Protein AF-A0A7J4JLF6-F1 (afdb_monomer)

Radius of gyration: 31.16 Å; Cα contacts (8 Å, |Δi|>4): 205; chains: 1; bounding box: 66×32×92 Å

Nearest PDB structures (foldseek):
  7sqc-assembly1_1J  TM=1.805E-01  e=2.691E+00  Chlamydomonas reinhardtii
  7sqc-assembly1_1K  TM=1.928E-01  e=7.037E+00  Chlamydomonas reinhardtii
  7sqc-assembly1_1Y  TM=1.942E-01  e=9.696E+00  Chlamydomonas reinhardtii

Foldseek 3Di:
DVVCVVVVVVVVVLVVVQVLVLVLLLVLLLQLLVCVVVVDDSLVSLVVSLVVCSDPCNVLSVQLNVCVVVVHDNLVSLCVSLVVDPDPLSNVLSVQLSVCVVVVPSSSVSSNVSSVVSVVVVVVVVVLLVVLVVVLVVLLCCLLAVLLLVVLLVLLVLVVVLVVCPPVDDPVVSVVSVVVSVVSNVVSLVVSLVSLLVSLQVSCCSNPVDSVCSVVRSVVSNVRNVVNNVVSNVVSCVVVVVVD

Structure (mmCIF, N/CA/C/O backbone):
data_AF-A0A7J4JLF6-F1
#
_entry.id   AF-A0A7J4JLF6-F1
#
loop_
_atom_site.group_PDB
_atom_site.id
_atom_site.type_symbol
_atom_site.label_atom_id
_atom_site.label_alt_id
_atom_site.label_comp_id
_atom_site.label_asym_id
_atom_site.label_entity_id
_atom_site.label_seq_id
_atom_site.pdbx_PDB_ins_code
_atom_site.Cartn_x
_atom_site.Cartn_y
_atom_site.Cartn_z
_atom_site.occupancy
_atom_site.B_iso_or_equiv
_atom_site.auth_seq_id
_atom_site.auth_comp_id
_atom_site.auth_asym_id
_atom_site.auth_atom_id
_atom_site.pdbx_PDB_model_num
ATOM 1 N N . MET A 1 1 ? 17.937 -16.533 2.952 1.00 47.00 1 MET A N 1
ATOM 2 C CA . MET A 1 1 ? 16.866 -16.835 1.973 1.00 47.00 1 MET A CA 1
ATOM 3 C C . MET A 1 1 ? 15.701 -17.612 2.592 1.00 47.00 1 MET A C 1
ATOM 5 O O . MET A 1 1 ? 14.603 -17.082 2.579 1.00 47.00 1 MET A O 1
ATOM 9 N N . LEU A 1 2 ? 15.906 -18.792 3.201 1.00 36.53 2 LEU A N 1
ATOM 10 C CA . LEU A 1 2 ? 14.825 -19.524 3.900 1.00 36.53 2 LEU A CA 1
ATOM 11 C C . LEU A 1 2 ? 14.439 -18.914 5.264 1.00 36.53 2 LEU A C 1
ATOM 13 O O . LEU A 1 2 ? 13.263 -18.878 5.605 1.00 36.53 2 LEU A O 1
ATOM 17 N N . ALA A 1 3 ? 15.401 -18.362 6.012 1.00 43.97 3 ALA A N 1
ATOM 18 C CA . ALA A 1 3 ? 15.143 -17.766 7.328 1.00 43.97 3 ALA A CA 1
ATOM 19 C C . ALA A 1 3 ? 14.256 -16.500 7.271 1.00 43.97 3 ALA A C 1
ATOM 21 O O . ALA A 1 3 ? 13.349 -16.357 8.085 1.00 43.97 3 ALA A O 1
ATOM 22 N N . ASP A 1 4 ? 14.440 -15.630 6.270 1.00 49.06 4 ASP A N 1
ATOM 23 C CA . ASP A 1 4 ? 13.598 -14.433 6.087 1.00 49.06 4 ASP A CA 1
ATOM 24 C C . ASP A 1 4 ? 12.166 -14.771 5.648 1.00 49.06 4 ASP A C 1
ATOM 26 O O . ASP A 1 4 ? 11.221 -14.074 6.020 1.00 49.06 4 ASP A O 1
ATOM 30 N N . LEU A 1 5 ? 11.983 -15.862 4.896 1.00 50.34 5 LEU A N 1
ATOM 31 C CA . LEU A 1 5 ? 10.661 -16.341 4.488 1.00 50.34 5 LEU A CA 1
ATOM 32 C C . LEU A 1 5 ? 9.905 -16.962 5.679 1.00 50.34 5 LEU A C 1
ATOM 34 O O . LEU A 1 5 ? 8.713 -16.705 5.854 1.00 50.34 5 LEU A O 1
ATOM 38 N N . CYS A 1 6 ? 10.615 -17.706 6.538 1.00 52.97 6 CYS A N 1
ATOM 39 C CA . CYS A 1 6 ? 10.052 -18.321 7.743 1.00 52.97 6 CYS A CA 1
ATOM 40 C C . CYS A 1 6 ? 9.674 -17.306 8.832 1.00 52.97 6 CYS A C 1
ATOM 42 O O . CYS A 1 6 ? 8.732 -17.563 9.575 1.00 52.97 6 CYS A O 1
ATOM 44 N N . ILE A 1 7 ? 10.354 -16.157 8.924 1.00 55.91 7 ILE A N 1
ATOM 45 C CA . ILE A 1 7 ? 10.012 -15.091 9.887 1.00 55.91 7 ILE A CA 1
ATOM 46 C C . ILE A 1 7 ? 8.978 -14.115 9.292 1.00 55.91 7 ILE A C 1
ATOM 48 O O . ILE A 1 7 ? 8.121 -13.592 10.006 1.00 55.91 7 ILE A O 1
ATOM 52 N N . GLY A 1 8 ? 8.992 -13.904 7.972 1.00 54.94 8 GLY A N 1
ATOM 53 C CA . GLY A 1 8 ? 8.065 -12.995 7.290 1.00 54.94 8 GLY A CA 1
ATOM 54 C C . GLY A 1 8 ? 6.611 -13.481 7.249 1.00 54.94 8 GLY A C 1
ATOM 55 O O . GLY A 1 8 ? 5.693 -12.675 7.409 1.00 54.94 8 GLY A O 1
ATOM 56 N N . PHE A 1 9 ? 6.383 -14.786 7.070 1.00 61.47 9 PHE A N 1
ATOM 57 C CA . PHE A 1 9 ? 5.036 -15.367 7.018 1.00 61.47 9 PHE A CA 1
ATOM 58 C C . PHE A 1 9 ? 4.239 -15.250 8.337 1.00 61.47 9 PHE A C 1
ATOM 60 O O . PHE A 1 9 ? 3.099 -14.774 8.285 1.00 61.47 9 PHE A O 1
ATOM 67 N N . PRO A 1 10 ? 4.788 -15.599 9.522 1.00 68.75 10 PRO A N 1
ATOM 68 C CA . PRO A 1 10 ? 4.072 -15.417 10.785 1.00 68.75 10 PRO A CA 1
ATOM 69 C C . PRO A 1 10 ? 3.864 -13.935 11.119 1.00 68.75 10 PRO A C 1
ATOM 71 O O . PRO A 1 10 ? 2.797 -13.573 11.609 1.00 68.75 10 PRO A O 1
ATOM 74 N N . TYR A 1 11 ? 4.819 -13.060 10.777 1.00 70.94 11 TYR A N 1
ATOM 75 C CA . TYR A 1 11 ? 4.667 -11.615 10.966 1.00 70.94 11 TYR A CA 1
ATOM 76 C C . TYR A 1 11 ? 3.500 -11.048 10.145 1.00 70.94 11 TYR A C 1
ATOM 78 O O . TYR A 1 11 ? 2.678 -10.297 10.664 1.00 70.94 11 TYR A O 1
ATOM 86 N N . PHE A 1 12 ? 3.369 -11.450 8.878 1.00 68.19 12 PHE A N 1
ATOM 87 C CA . PHE A 1 12 ? 2.278 -10.985 8.020 1.00 68.19 12 PHE A CA 1
ATOM 88 C C . PHE A 1 12 ? 0.901 -11.470 8.494 1.00 68.19 12 PHE A C 1
ATOM 90 O O . PHE A 1 12 ? -0.073 -10.718 8.430 1.00 68.19 12 PHE A O 1
ATOM 97 N N . GLN A 1 13 ? 0.812 -12.702 9.007 1.00 71.56 13 GLN A N 1
ATOM 98 C CA . GLN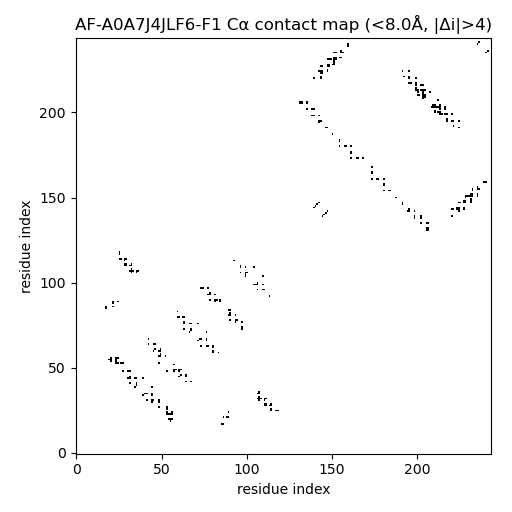 A 1 13 ? -0.425 -13.204 9.611 1.00 71.56 13 GLN A CA 1
ATOM 99 C C . GLN A 1 13 ? -0.775 -12.475 10.913 1.00 71.56 13 GLN A C 1
ATOM 101 O O . GLN A 1 13 ? -1.938 -12.130 11.114 1.00 71.56 13 GLN A O 1
ATOM 106 N N . ALA A 1 14 ? 0.215 -12.184 11.762 1.00 73.75 14 ALA A N 1
ATOM 107 C CA . ALA A 1 14 ? 0.008 -11.410 12.984 1.00 73.75 14 ALA A CA 1
ATOM 108 C C . ALA A 1 14 ? -0.502 -9.992 12.678 1.00 73.75 14 ALA A C 1
ATOM 110 O O . ALA A 1 14 ? -1.500 -9.566 13.252 1.00 73.75 14 ALA A O 1
ATOM 111 N N . VAL A 1 15 ? 0.105 -9.301 11.707 1.00 75.94 15 VAL A N 1
ATOM 112 C CA . VAL A 1 15 ? -0.331 -7.960 11.276 1.00 75.94 15 VAL A CA 1
ATOM 113 C C . VAL A 1 15 ? -1.758 -7.983 10.730 1.00 75.94 15 VAL A C 1
ATOM 115 O O . VAL A 1 15 ? -2.572 -7.158 11.130 1.00 75.94 15 VAL A O 1
ATOM 118 N N . LYS A 1 16 ? -2.103 -8.955 9.875 1.00 79.12 16 LYS A N 1
ATOM 119 C CA . LYS A 1 16 ? -3.479 -9.104 9.368 1.00 79.12 16 LYS A CA 1
ATOM 120 C C . LYS A 1 16 ? -4.490 -9.370 10.478 1.00 79.12 16 LYS A C 1
ATOM 122 O O . LYS A 1 16 ? -5.600 -8.842 10.438 1.00 79.12 16 LYS A O 1
ATOM 127 N N . ARG A 1 17 ? -4.117 -10.189 11.465 1.00 81.88 17 ARG A N 1
ATOM 128 C CA . ARG A 1 17 ? -4.965 -10.461 12.626 1.00 81.88 17 ARG A CA 1
ATOM 129 C C . ARG A 1 17 ? -5.203 -9.182 13.428 1.00 81.88 17 ARG A C 1
ATOM 131 O O . ARG A 1 17 ? -6.351 -8.902 13.755 1.00 81.88 17 ARG A O 1
ATOM 138 N N . ILE A 1 18 ? -4.162 -8.390 13.675 1.00 84.31 18 ILE A N 1
ATOM 139 C CA . ILE A 1 18 ? -4.276 -7.096 14.362 1.00 84.31 18 ILE A CA 1
ATOM 140 C C . ILE A 1 18 ? -5.171 -6.136 13.567 1.00 84.31 18 ILE A C 1
ATOM 142 O O . ILE A 1 18 ? -6.118 -5.605 14.135 1.00 84.31 18 ILE A O 1
ATOM 146 N N . GLU A 1 19 ? -4.966 -5.996 12.251 1.00 83.81 19 GLU A N 1
ATOM 147 C CA . GLU A 1 19 ? -5.826 -5.158 11.395 1.00 83.81 19 GLU A CA 1
ATOM 148 C C . GLU A 1 19 ? -7.305 -5.596 11.470 1.00 83.81 19 GLU A C 1
ATOM 150 O O . GLU A 1 19 ? -8.197 -4.754 11.539 1.00 83.81 19 GLU A O 1
ATOM 155 N N . SER A 1 20 ? -7.586 -6.907 11.509 1.00 84.75 20 SER A N 1
ATOM 156 C CA . SER A 1 20 ? -8.963 -7.420 11.628 1.00 84.75 20 SER A CA 1
ATOM 157 C C . SER A 1 20 ? -9.600 -7.153 12.996 1.00 84.75 20 SER A C 1
ATOM 159 O O . SER A 1 20 ? -10.800 -6.883 13.089 1.00 84.75 20 SER A O 1
ATOM 161 N N . VAL A 1 21 ? -8.791 -7.202 14.057 1.00 87.50 21 VAL A N 1
ATOM 162 C CA . VAL A 1 21 ? -9.203 -6.873 15.423 1.00 87.50 21 VAL A CA 1
ATOM 163 C C . VAL A 1 21 ? -9.528 -5.385 15.526 1.00 87.50 21 VAL A C 1
ATOM 165 O O . VAL A 1 21 ? -10.592 -5.027 16.019 1.00 87.50 21 VAL A O 1
ATOM 168 N N . GLU A 1 22 ? -8.654 -4.521 15.011 1.00 87.94 22 GLU A N 1
ATOM 169 C CA . GLU A 1 22 ? -8.857 -3.070 15.009 1.00 87.94 22 GLU A CA 1
ATOM 170 C C . GLU A 1 22 ? -10.064 -2.662 14.161 1.00 87.94 22 GLU A C 1
ATOM 172 O O . GLU A 1 22 ? -10.812 -1.776 14.560 1.00 87.94 22 GLU A O 1
ATOM 177 N N . ALA A 1 23 ? -10.308 -3.333 13.030 1.00 86.50 23 ALA A N 1
ATOM 178 C CA . ALA A 1 23 ? -11.515 -3.120 12.234 1.00 86.50 23 ALA A CA 1
ATOM 179 C C . ALA A 1 23 ? -12.788 -3.442 13.023 1.00 86.50 23 ALA A C 1
ATOM 181 O O . ALA A 1 23 ? -13.699 -2.623 13.090 1.00 86.50 23 ALA A O 1
ATOM 182 N N . SER A 1 24 ? -12.804 -4.595 13.689 1.00 88.12 24 SER A N 1
ATOM 183 C CA . SER A 1 24 ? -13.952 -5.033 14.487 1.00 88.12 24 SER A CA 1
ATOM 184 C C . SER A 1 24 ? -14.184 -4.158 15.722 1.00 88.12 24 SER A C 1
ATOM 186 O O . SER A 1 24 ? -15.313 -4.045 16.194 1.00 88.12 24 SER A O 1
ATOM 188 N N . LEU A 1 25 ? -13.125 -3.526 16.247 1.00 90.12 25 LEU A N 1
ATOM 189 C CA . LEU A 1 25 ? -13.219 -2.595 17.370 1.00 90.12 25 LEU A CA 1
ATOM 190 C C . LEU A 1 25 ? -14.061 -1.374 16.998 1.00 90.12 25 LEU A C 1
ATOM 192 O O . LEU A 1 25 ? -14.917 -0.974 17.774 1.00 90.12 25 LEU A O 1
ATOM 196 N N . VAL A 1 26 ? -13.833 -0.797 15.817 1.00 89.69 26 VAL A N 1
ATOM 197 C CA . VAL A 1 26 ? -14.555 0.396 15.349 1.00 89.69 26 VAL A CA 1
ATOM 198 C C . VAL A 1 26 ? -16.061 0.163 15.321 1.00 89.69 26 VAL A C 1
ATOM 200 O O . VAL A 1 26 ? -16.825 0.990 15.817 1.00 89.69 26 VAL A O 1
ATOM 203 N N . ASP A 1 27 ? -16.479 -0.970 14.763 1.00 89.38 27 ASP A N 1
ATOM 204 C CA . ASP A 1 27 ? -17.893 -1.322 14.660 1.00 89.38 27 ASP A CA 1
ATOM 205 C C . ASP A 1 27 ? -18.500 -1.596 16.042 1.00 89.38 27 ASP A C 1
ATOM 207 O O . ASP A 1 27 ? -19.576 -1.080 16.348 1.00 89.38 27 ASP A O 1
ATOM 211 N N . ALA A 1 28 ? -17.762 -2.286 16.919 1.00 90.69 28 ALA A N 1
ATOM 212 C CA . ALA A 1 28 ? -18.190 -2.534 18.292 1.00 90.69 28 ALA A CA 1
ATOM 213 C C . ALA A 1 28 ? -18.380 -1.233 19.092 1.00 90.69 28 ALA A C 1
ATOM 215 O O . ALA A 1 28 ? -19.395 -1.077 19.766 1.00 90.69 28 ALA A O 1
ATOM 216 N N . LEU A 1 29 ? -17.446 -0.277 19.000 1.00 90.00 29 LEU A N 1
ATOM 217 C CA . LEU A 1 29 ? -17.559 1.022 19.680 1.00 90.00 29 LEU A CA 1
ATOM 218 C C . LEU A 1 29 ? -18.740 1.833 19.150 1.00 90.00 29 LEU A C 1
ATOM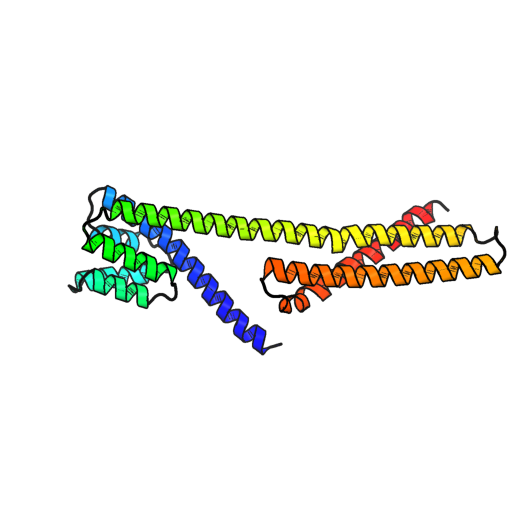 220 O O . LEU A 1 29 ? -19.456 2.451 19.939 1.00 90.00 29 LEU A O 1
ATOM 224 N N . LYS A 1 30 ? -18.974 1.798 17.832 1.00 91.25 30 LYS A N 1
ATOM 225 C CA . LYS A 1 30 ? -20.109 2.491 17.223 1.00 91.25 30 LYS A CA 1
ATOM 226 C C . LYS A 1 30 ? -21.439 1.899 17.690 1.00 91.25 30 LYS A C 1
ATOM 228 O O . LYS A 1 30 ? -22.302 2.649 18.139 1.00 91.25 30 LYS A O 1
ATOM 233 N N . GLN A 1 31 ? -21.577 0.570 17.680 1.00 90.56 31 GLN A N 1
ATOM 234 C CA . GLN A 1 31 ? -22.774 -0.085 18.214 1.00 90.56 31 GLN A CA 1
ATOM 235 C C . GLN A 1 31 ? -22.953 0.220 19.707 1.00 90.56 31 GLN A C 1
ATOM 237 O O . GLN A 1 31 ? -24.065 0.512 20.148 1.00 90.56 31 GLN A O 1
ATOM 242 N N . MET A 1 32 ? -21.866 0.219 20.485 1.00 90.62 32 MET A N 1
ATOM 243 C CA . MET A 1 32 ? -21.906 0.574 21.903 1.00 90.62 32 MET A CA 1
ATOM 244 C C . MET A 1 32 ? -22.419 2.004 22.113 1.00 90.62 32 MET A C 1
ATOM 246 O O . MET A 1 32 ? -23.299 2.213 22.946 1.00 90.62 32 MET A O 1
ATOM 250 N N . SER A 1 33 ? -21.908 2.967 21.338 1.00 91.25 33 SER A N 1
ATOM 251 C CA . SER A 1 33 ? -22.352 4.365 21.360 1.00 91.25 33 SER A CA 1
ATOM 252 C C . SER A 1 33 ? -23.843 4.481 21.044 1.00 91.25 33 SER A C 1
ATOM 254 O O . SER A 1 33 ? -24.587 5.064 21.831 1.00 91.25 33 SER A O 1
ATOM 256 N N . ASP A 1 34 ? -24.304 3.869 19.952 1.00 91.00 34 ASP A N 1
ATOM 257 C CA . ASP A 1 34 ? -25.700 3.959 19.512 1.00 91.00 34 ASP A CA 1
ATOM 258 C C . ASP A 1 34 ? -26.662 3.342 20.549 1.00 91.00 34 ASP A C 1
ATOM 260 O O . ASP A 1 34 ? -27.708 3.915 20.865 1.00 91.00 34 ASP A O 1
ATOM 264 N N . THR A 1 35 ? -26.259 2.229 21.167 1.00 90.81 35 THR A N 1
ATOM 265 C CA . THR A 1 35 ? -27.024 1.551 22.228 1.00 90.81 35 THR A CA 1
ATOM 266 C C . THR A 1 35 ? -27.108 2.395 23.505 1.00 90.81 35 THR A C 1
ATOM 268 O O . THR A 1 35 ? -28.157 2.467 24.150 1.00 90.81 35 THR A O 1
ATOM 271 N N . LEU A 1 36 ? -26.016 3.076 23.868 1.00 90.12 36 LEU A N 1
ATOM 272 C CA . LEU A 1 36 ? -25.977 3.990 25.012 1.00 90.12 36 LEU A CA 1
ATOM 273 C C . LEU A 1 36 ? -26.781 5.273 24.751 1.00 90.12 36 LEU A C 1
ATOM 275 O O . LEU A 1 36 ? -27.486 5.732 25.648 1.00 90.12 36 LEU A O 1
ATOM 279 N N . LYS A 1 37 ? -26.749 5.824 23.527 1.00 88.38 37 LYS A N 1
ATOM 280 C CA . LYS A 1 37 ? -27.596 6.967 23.120 1.00 88.38 37 LYS A CA 1
ATOM 281 C C . LYS A 1 37 ? -29.087 6.632 23.203 1.00 88.38 37 LYS A C 1
ATOM 283 O O . LYS A 1 37 ? -29.889 7.514 23.494 1.00 88.38 37 LYS A O 1
ATOM 288 N N . ALA A 1 38 ? -29.453 5.364 23.004 1.00 89.62 38 ALA A N 1
ATOM 289 C CA . ALA A 1 38 ? -30.816 4.868 23.192 1.00 89.62 38 ALA A CA 1
ATOM 290 C C . ALA A 1 38 ? -31.237 4.728 24.674 1.00 89.62 38 ALA A C 1
ATOM 292 O O . ALA A 1 38 ? -32.375 4.353 24.950 1.00 89.62 38 ALA A O 1
ATOM 293 N N . GLY A 1 39 ? -30.349 5.038 25.627 1.00 85.81 39 GLY A N 1
ATOM 294 C CA . GLY A 1 39 ? -30.631 5.004 27.065 1.00 85.81 39 GLY A CA 1
ATOM 295 C C . GLY A 1 39 ? -30.322 3.668 27.745 1.00 85.81 39 GLY A C 1
ATOM 296 O O . GLY A 1 39 ? -30.721 3.464 28.890 1.00 85.81 39 GLY A O 1
ATOM 297 N N . SER A 1 40 ? -29.624 2.756 27.065 1.00 88.44 40 SER A N 1
ATOM 298 C CA . SER A 1 40 ? -29.206 1.477 27.652 1.00 88.44 40 SER A CA 1
ATOM 299 C C . SER A 1 40 ? -27.991 1.634 28.570 1.00 88.44 40 SER A C 1
ATOM 301 O O . SER A 1 40 ? -27.294 2.648 28.552 1.00 88.44 40 SER A O 1
ATOM 303 N N . THR A 1 41 ? -27.690 0.596 29.353 1.00 87.75 41 THR A N 1
ATOM 304 C CA . THR A 1 41 ? -26.458 0.522 30.149 1.00 87.75 41 THR A CA 1
ATOM 305 C C . THR A 1 41 ? -25.288 -0.019 29.324 1.00 87.75 41 THR A C 1
ATOM 307 O O . THR A 1 41 ? -25.479 -0.706 28.318 1.00 87.75 41 THR A O 1
ATOM 310 N N . TYR A 1 42 ? -24.059 0.245 29.776 1.00 83.62 42 TYR A N 1
ATOM 311 C CA . TYR A 1 42 ? -22.844 -0.294 29.151 1.00 83.62 42 TYR A CA 1
ATOM 312 C C . TYR A 1 42 ? -22.762 -1.830 29.225 1.00 83.62 42 TYR A C 1
ATOM 314 O O . TYR A 1 42 ? -22.164 -2.466 28.365 1.00 83.62 42 TYR A O 1
ATOM 322 N N . GLU A 1 43 ? -23.385 -2.445 30.229 1.00 85.62 43 GLU A N 1
ATOM 323 C CA . GLU A 1 43 ? -23.467 -3.903 30.372 1.00 85.62 43 GLU A CA 1
ATOM 324 C C . GLU A 1 43 ? -24.385 -4.505 29.303 1.00 85.62 43 GLU A C 1
ATOM 326 O O . GLU A 1 43 ? -24.052 -5.509 28.670 1.00 85.62 43 GLU A O 1
ATOM 331 N N . SER A 1 44 ? -25.536 -3.861 29.073 1.00 86.44 44 SER A N 1
ATOM 332 C CA . SER A 1 44 ? -26.488 -4.276 28.043 1.00 86.44 44 SER A CA 1
ATOM 333 C C . SER A 1 44 ? -25.896 -4.108 26.647 1.00 86.44 44 SER A C 1
ATOM 335 O O . SER A 1 44 ? -26.026 -5.010 25.821 1.00 86.44 44 SER A O 1
ATOM 337 N N . SER A 1 45 ? -25.196 -2.999 26.392 1.00 88.31 45 SER A N 1
ATOM 338 C CA . SER A 1 45 ? -24.556 -2.769 25.094 1.00 88.31 45 SER A CA 1
ATOM 339 C C . SER A 1 45 ? -23.421 -3.757 24.820 1.00 88.31 45 SER A C 1
ATOM 341 O O . SER A 1 45 ? -23.321 -4.279 23.711 1.00 88.31 45 SER A O 1
ATOM 343 N N . LEU A 1 46 ? -22.620 -4.113 25.831 1.00 88.12 46 LEU A N 1
ATOM 344 C CA . LEU A 1 46 ? -21.623 -5.182 25.712 1.00 88.12 46 LEU A CA 1
ATOM 345 C C . LEU A 1 46 ? -22.257 -6.535 25.367 1.00 88.12 46 LEU A C 1
ATOM 347 O O . LEU A 1 46 ? -21.734 -7.260 24.519 1.00 88.12 46 LEU A O 1
ATOM 351 N N . ARG A 1 47 ? -23.395 -6.878 25.983 1.00 88.25 47 ARG A N 1
ATOM 352 C CA . ARG A 1 47 ? -24.126 -8.111 25.653 1.00 88.25 47 ARG A CA 1
ATOM 353 C C . ARG A 1 47 ? -24.607 -8.098 24.204 1.00 88.25 47 ARG A C 1
ATOM 355 O O . ARG A 1 47 ? -24.483 -9.107 23.513 1.00 88.25 47 ARG A O 1
ATOM 362 N N . GLU A 1 48 ? -25.107 -6.961 23.737 1.00 87.88 48 GLU A N 1
ATOM 363 C CA . GLU A 1 48 ? -25.563 -6.801 22.358 1.00 87.88 48 GLU A CA 1
ATOM 364 C C . GLU A 1 48 ? -24.422 -6.987 21.345 1.00 87.88 48 GLU A C 1
ATOM 366 O O . GLU A 1 48 ? -24.589 -7.710 20.365 1.00 87.88 48 GLU A O 1
ATOM 371 N N . ILE A 1 49 ? -23.234 -6.446 21.636 1.00 87.19 49 ILE A N 1
ATOM 372 C CA . ILE A 1 49 ? -22.014 -6.596 20.816 1.00 87.19 49 ILE A CA 1
ATOM 373 C C . ILE A 1 49 ? -21.560 -8.059 20.713 1.00 87.19 49 ILE A C 1
ATOM 375 O O . ILE A 1 49 ? -21.068 -8.493 19.664 1.00 87.19 49 ILE A O 1
ATOM 379 N N . VAL A 1 50 ? -21.704 -8.829 21.798 1.00 86.94 50 VAL A N 1
ATOM 380 C CA . VAL A 1 50 ? -21.381 -10.266 21.822 1.00 86.94 50 VAL A CA 1
ATOM 381 C C . VAL A 1 50 ? -22.356 -11.063 20.956 1.00 86.94 50 VAL A C 1
ATOM 383 O O . VAL A 1 50 ? -21.935 -11.999 20.270 1.00 86.94 50 VAL A O 1
ATOM 386 N N . VAL A 1 51 ? -23.637 -10.686 20.961 1.00 84.62 51 VAL A N 1
ATOM 387 C CA . VAL A 1 51 ? -24.684 -11.325 20.149 1.00 84.62 51 VAL A CA 1
ATOM 388 C C . VAL A 1 51 ? -24.548 -10.960 18.670 1.00 84.62 51 VAL A C 1
ATOM 390 O O . VAL A 1 51 ? -24.687 -11.840 17.823 1.00 84.62 51 VAL A O 1
ATOM 393 N N . SER A 1 52 ? -24.239 -9.702 18.345 1.00 80.81 52 SER A N 1
ATOM 394 C CA . SER A 1 52 ? -24.105 -9.240 16.957 1.00 80.81 52 SER A CA 1
ATOM 395 C C . SER A 1 52 ? -22.869 -9.790 16.237 1.00 80.81 52 SER A C 1
ATOM 397 O O . SER A 1 52 ? -22.847 -9.827 15.009 1.00 80.81 52 SER A O 1
ATOM 399 N N . GLY A 1 53 ? -21.879 -10.305 16.975 1.00 68.69 53 GLY A N 1
ATOM 400 C CA . GLY A 1 53 ? -20.821 -11.145 16.410 1.00 68.69 53 GLY A CA 1
ATOM 401 C C . GLY A 1 53 ? -19.754 -10.377 15.628 1.00 68.69 53 GLY A C 1
ATOM 402 O O . GLY A 1 53 ? -19.483 -10.687 14.469 1.00 68.69 53 GLY A O 1
ATOM 403 N N . HIS A 1 54 ? -19.088 -9.418 16.278 1.00 70.19 54 HIS A N 1
ATOM 404 C CA . HIS A 1 54 ? -18.001 -8.602 15.706 1.00 70.19 54 HIS A CA 1
ATOM 405 C C . HIS A 1 54 ? -16.666 -9.351 15.527 1.00 70.19 54 HIS A C 1
ATOM 407 O O . HIS A 1 54 ? -15.607 -8.916 15.986 1.00 70.19 54 HIS A O 1
ATOM 413 N N . GLY A 1 55 ? -16.702 -10.508 14.869 1.00 79.06 55 GLY A N 1
ATOM 414 C CA . GLY A 1 55 ? -15.505 -11.220 14.435 1.00 79.06 55 GLY A CA 1
ATOM 415 C C . GLY A 1 55 ? -14.521 -11.538 15.581 1.00 79.06 55 GLY A C 1
ATOM 416 O O . GLY A 1 55 ? -14.941 -12.059 16.616 1.00 79.06 55 GLY A O 1
ATOM 417 N N . PRO A 1 56 ? -13.209 -11.252 15.435 1.00 80.12 56 PRO A N 1
ATOM 418 C CA . PRO A 1 56 ? -12.169 -11.651 16.392 1.00 80.12 56 PRO A CA 1
ATOM 419 C C . PRO A 1 56 ? -12.337 -11.114 17.819 1.00 80.12 56 PRO A C 1
ATOM 421 O O . PRO A 1 56 ? -11.716 -11.649 18.737 1.00 80.12 56 PRO A O 1
ATOM 424 N N . LEU A 1 57 ? -13.125 -10.050 18.008 1.00 82.75 57 LEU A N 1
ATOM 425 C CA . LEU A 1 57 ? -13.335 -9.426 19.315 1.00 82.75 57 LEU A CA 1
ATOM 426 C C . LEU A 1 57 ? -14.495 -10.024 20.106 1.00 82.75 57 LEU A C 1
ATOM 428 O O . LEU A 1 57 ? -14.563 -9.813 21.316 1.00 82.75 57 LEU A O 1
ATOM 432 N N . GLN A 1 58 ? -15.370 -10.797 19.459 1.00 85.44 58 GLN A N 1
ATOM 433 C CA . GLN A 1 58 ? -16.545 -11.385 20.099 1.00 85.44 58 GLN A CA 1
ATOM 434 C C . GLN A 1 58 ? -16.166 -12.197 21.342 1.00 85.44 58 GLN A C 1
ATOM 436 O O . GLN A 1 58 ? -16.766 -12.034 22.401 1.00 85.44 58 GLN A O 1
ATOM 441 N N . THR A 1 59 ? -15.133 -13.033 21.239 1.00 85.25 59 THR A N 1
ATOM 442 C CA . THR A 1 59 ? -14.664 -13.878 22.343 1.00 85.25 59 THR A CA 1
ATOM 443 C C . THR A 1 59 ? -14.121 -13.054 23.507 1.00 85.25 59 THR A C 1
ATOM 445 O O . THR A 1 59 ? -14.333 -13.415 24.660 1.00 85.25 59 THR A O 1
ATOM 448 N N . GLY A 1 60 ? -13.445 -11.939 23.216 1.00 86.44 60 GLY A N 1
ATOM 449 C CA . GLY A 1 60 ? -12.910 -11.038 24.235 1.00 86.44 60 GLY A CA 1
ATOM 450 C C . GLY A 1 60 ? -14.013 -10.261 24.953 1.00 86.44 60 GLY A C 1
ATOM 451 O O . GLY A 1 60 ? -14.052 -10.255 26.180 1.00 86.44 60 GLY A O 1
ATOM 452 N N . PHE A 1 61 ? -14.974 -9.699 24.214 1.00 88.94 61 PHE A N 1
ATOM 453 C CA . PHE A 1 61 ? -16.141 -9.050 24.818 1.00 88.94 61 PHE A CA 1
ATOM 454 C C . PHE A 1 61 ? -17.023 -10.039 25.594 1.00 88.94 61 PHE A C 1
ATOM 456 O O . PHE A 1 61 ? -17.529 -9.692 26.657 1.00 88.94 61 PHE A O 1
ATOM 463 N N . ALA A 1 62 ? -17.143 -11.293 25.146 1.00 89.50 62 ALA A N 1
ATOM 464 C CA . ALA A 1 62 ? -17.856 -12.333 25.890 1.00 89.50 62 ALA A CA 1
ATOM 465 C C . ALA A 1 62 ? -17.188 -12.637 27.240 1.00 89.50 62 ALA A C 1
ATOM 467 O O . ALA A 1 62 ? -17.875 -12.832 28.241 1.00 89.50 62 ALA A O 1
ATOM 468 N N . GLN A 1 63 ? -15.852 -12.632 27.291 1.00 90.38 63 GLN A N 1
ATOM 469 C CA . GLN A 1 63 ? -15.114 -12.762 28.549 1.00 90.38 63 GLN A CA 1
ATOM 470 C C . GLN A 1 63 ? -15.335 -11.559 29.470 1.00 90.38 63 GLN A C 1
ATOM 472 O O . GLN A 1 63 ? -15.486 -11.753 30.673 1.00 90.38 63 GLN A O 1
ATOM 477 N N . VAL A 1 64 ? -15.403 -10.340 28.924 1.00 91.69 64 VAL A N 1
ATOM 478 C CA . VAL A 1 64 ? -15.723 -9.129 29.701 1.00 91.69 64 VAL A CA 1
ATOM 479 C C . VAL A 1 64 ? -17.117 -9.241 30.317 1.00 91.69 64 VAL A C 1
ATOM 481 O O . VAL A 1 64 ? -17.259 -9.047 31.519 1.00 91.69 64 VAL A O 1
ATOM 484 N N . VAL A 1 65 ? -18.131 -9.611 29.526 1.00 91.50 65 VAL A N 1
ATOM 485 C CA . VAL A 1 65 ? -19.508 -9.798 30.020 1.00 91.50 65 VAL A CA 1
ATOM 486 C C . VAL A 1 65 ? -19.553 -10.856 31.121 1.00 91.50 65 VAL A C 1
ATOM 488 O O . VAL A 1 65 ? -20.152 -10.617 32.165 1.00 91.50 65 VAL A O 1
ATOM 491 N N . ARG A 1 66 ? -18.864 -11.988 30.938 1.00 91.69 66 ARG A N 1
ATOM 492 C CA . ARG A 1 66 ? -18.812 -13.050 31.952 1.00 91.69 66 ARG A CA 1
ATOM 493 C C . ARG A 1 66 ? -18.191 -12.570 33.265 1.00 91.69 66 ARG A C 1
ATOM 495 O O . ARG A 1 66 ? -18.713 -12.862 34.330 1.00 91.69 66 ARG A O 1
ATOM 502 N N . LYS A 1 67 ? -17.100 -11.807 33.192 1.00 92.06 67 LYS A N 1
ATOM 503 C CA . LYS A 1 67 ? -16.428 -11.226 34.365 1.00 92.06 67 LYS A CA 1
ATOM 504 C C . LYS A 1 67 ? -17.315 -10.230 35.112 1.00 92.06 67 LYS A C 1
ATOM 506 O O . LYS A 1 67 ? -17.339 -10.236 36.338 1.00 92.06 67 LYS A O 1
ATOM 511 N N . LEU A 1 68 ? -18.075 -9.417 34.379 1.00 90.94 68 LEU A N 1
ATOM 512 C CA . LEU A 1 68 ? -19.074 -8.518 34.963 1.00 90.94 68 LEU A CA 1
ATOM 513 C C . LEU A 1 68 ? -20.184 -9.303 35.682 1.00 90.94 68 LEU A C 1
ATOM 515 O O . LEU A 1 68 ? -20.547 -8.959 36.803 1.00 90.94 68 LEU A O 1
ATOM 519 N N . GLU A 1 69 ? -20.680 -10.391 35.081 1.00 88.94 69 GLU A N 1
ATOM 520 C CA . GLU A 1 69 ? -21.671 -11.289 35.702 1.00 88.94 69 GLU A CA 1
ATOM 521 C C . GLU A 1 69 ? -21.120 -12.010 36.947 1.00 88.94 69 GLU A C 1
ATOM 523 O O . GLU A 1 69 ? -21.860 -12.265 37.895 1.00 88.94 69 GLU A O 1
ATOM 528 N N . GLU A 1 70 ? -19.815 -12.298 36.972 1.00 92.00 70 GLU A N 1
ATOM 529 C CA . GLU A 1 70 ? -19.089 -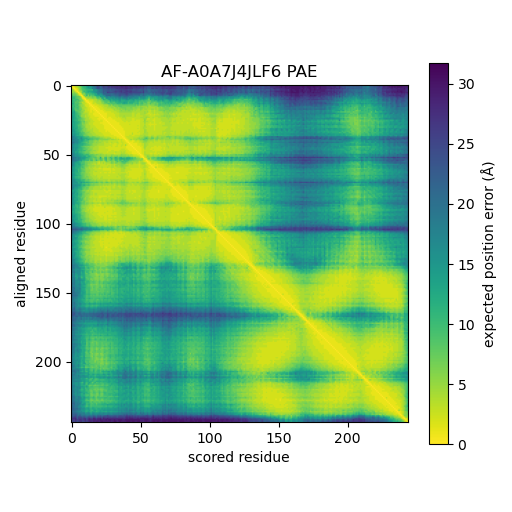12.843 38.130 1.00 92.00 70 GLU A CA 1
ATOM 530 C C . GLU A 1 70 ? -18.843 -11.790 39.240 1.00 92.00 70 GLU A C 1
ATOM 532 O O . GLU A 1 70 ? -18.345 -12.134 40.313 1.00 92.00 70 GLU A O 1
ATOM 537 N N . GLY A 1 71 ? -19.217 -10.522 39.021 1.00 89.50 71 GLY A N 1
ATOM 538 C CA . GLY A 1 71 ? -19.085 -9.427 39.989 1.00 89.50 71 GLY A CA 1
ATOM 539 C C . GLY A 1 71 ? -17.752 -8.672 39.930 1.00 89.50 71 GLY A C 1
ATOM 540 O O . GLY A 1 71 ? -17.445 -7.899 40.841 1.00 89.50 71 GLY A O 1
ATOM 541 N N . GLU A 1 72 ? -16.940 -8.879 38.888 1.00 91.50 72 GLU A N 1
ATOM 542 C CA . GLU A 1 72 ? -15.713 -8.110 38.660 1.00 91.50 72 GLU A CA 1
ATOM 543 C C . GLU A 1 72 ? -16.048 -6.664 38.245 1.00 91.50 72 GLU A C 1
ATOM 545 O O . GLU A 1 72 ? -17.007 -6.407 37.519 1.00 91.50 72 GLU A O 1
ATOM 550 N N . ASN A 1 73 ? -15.236 -5.695 38.678 1.00 91.19 73 ASN A N 1
ATOM 551 C CA . ASN A 1 73 ? -15.401 -4.299 38.271 1.00 91.19 73 ASN A CA 1
ATOM 552 C C . ASN A 1 73 ? -15.167 -4.140 36.754 1.00 91.19 73 ASN A C 1
ATOM 554 O O . ASN A 1 73 ? -14.187 -4.668 36.220 1.00 91.19 73 ASN A O 1
ATOM 558 N N . PHE A 1 74 ? -16.008 -3.344 36.087 1.00 88.38 74 PHE A N 1
ATOM 559 C CA . PHE A 1 74 ? -15.890 -2.985 34.671 1.00 88.38 74 PHE A CA 1
ATOM 560 C C . PHE A 1 74 ? -14.485 -2.530 34.284 1.00 88.38 74 PHE A C 1
ATOM 562 O O . PHE A 1 74 ? -13.949 -2.986 33.273 1.00 88.38 74 PHE A O 1
ATOM 569 N N . GLU A 1 75 ? -13.852 -1.687 35.104 1.00 90.56 75 GLU A N 1
ATOM 570 C CA . GLU A 1 75 ? -12.498 -1.211 34.814 1.00 90.56 75 GLU A CA 1
ATOM 571 C C . GLU A 1 75 ? -11.484 -2.360 34.733 1.00 90.56 75 GLU A C 1
ATOM 573 O O . GLU A 1 75 ? -10.632 -2.382 33.842 1.00 90.56 75 GLU A O 1
ATOM 578 N N . THR A 1 76 ? -11.576 -3.321 35.654 1.00 91.19 76 THR A N 1
ATOM 579 C CA . THR A 1 76 ? -10.669 -4.471 35.728 1.00 91.19 76 THR A CA 1
ATOM 580 C C . THR A 1 76 ? -10.944 -5.450 34.590 1.00 91.19 76 THR A C 1
ATOM 582 O O . THR A 1 76 ? -10.008 -5.883 33.913 1.00 91.19 76 THR A O 1
ATOM 585 N N . ALA A 1 77 ? -12.221 -5.728 34.308 1.00 92.69 77 ALA A N 1
ATOM 586 C CA . ALA A 1 77 ? -12.630 -6.614 33.223 1.00 92.69 77 ALA A CA 1
ATOM 587 C C . ALA A 1 77 ? -12.180 -6.078 31.852 1.00 92.69 77 ALA A C 1
ATOM 589 O O . ALA A 1 77 ? -11.586 -6.813 31.059 1.00 92.69 77 ALA A O 1
ATOM 590 N N . MET A 1 78 ? -12.379 -4.782 31.601 1.00 90.94 78 MET A N 1
ATOM 591 C CA . MET A 1 78 ? -11.961 -4.130 30.359 1.00 90.94 78 MET A CA 1
ATOM 592 C C . MET A 1 78 ? -10.437 -4.072 30.213 1.00 90.94 78 MET A C 1
ATOM 594 O O . MET A 1 78 ? -9.918 -4.400 29.145 1.00 90.94 78 MET A O 1
ATOM 598 N N . LYS A 1 79 ? -9.692 -3.728 31.275 1.00 91.69 79 LYS A N 1
ATOM 599 C CA . LYS A 1 79 ? -8.215 -3.758 31.253 1.00 91.69 79 LYS A CA 1
ATOM 600 C C . LYS A 1 79 ? -7.680 -5.163 30.971 1.00 91.69 79 LYS A C 1
ATOM 602 O O . LYS A 1 79 ? -6.816 -5.325 30.115 1.00 91.69 79 LYS A O 1
ATOM 607 N N . SER A 1 80 ? -8.260 -6.183 31.603 1.00 91.00 80 SER A N 1
ATOM 608 C CA . SER A 1 80 ? -7.918 -7.587 31.351 1.00 91.00 80 SER A CA 1
ATOM 609 C C . SER A 1 80 ? -8.151 -7.989 29.890 1.00 91.00 80 SER A C 1
ATOM 611 O O . SER A 1 80 ? -7.352 -8.740 29.331 1.00 91.00 80 SER A O 1
ATOM 613 N N . PHE A 1 81 ? -9.217 -7.490 29.260 1.00 91.12 81 PHE A N 1
ATOM 614 C CA . PHE A 1 81 ? -9.456 -7.687 27.831 1.00 91.12 81 PHE A CA 1
ATOM 615 C C . PHE A 1 81 ? -8.406 -6.973 26.973 1.00 91.12 81 PHE A C 1
ATOM 617 O O . PHE A 1 81 ? -7.827 -7.596 26.084 1.00 91.12 81 PHE A O 1
ATOM 624 N N . ALA A 1 82 ? -8.097 -5.710 27.268 1.00 91.31 82 ALA A N 1
ATOM 625 C CA . ALA A 1 82 ? -7.074 -4.951 26.553 1.00 91.31 82 ALA A CA 1
ATOM 626 C C . ALA A 1 82 ? -5.697 -5.633 26.594 1.00 91.31 82 ALA A C 1
ATOM 628 O O . ALA A 1 82 ? -4.999 -5.670 25.582 1.00 91.31 82 ALA A O 1
ATOM 629 N N . ASP A 1 83 ? -5.323 -6.209 27.736 1.00 89.62 83 ASP A N 1
ATOM 630 C CA . ASP A 1 83 ? -4.053 -6.920 27.904 1.00 89.62 83 ASP A CA 1
ATOM 631 C C . ASP A 1 83 ? -3.993 -8.239 27.129 1.00 89.62 83 ASP A C 1
ATOM 633 O O . ASP A 1 83 ? -2.912 -8.637 26.697 1.00 89.62 83 ASP A O 1
ATOM 637 N N . SER A 1 84 ? -5.143 -8.876 26.886 1.00 87.06 84 SER A N 1
ATOM 638 C CA . SER A 1 84 ? -5.237 -10.093 26.068 1.00 87.06 84 SER A CA 1
ATOM 639 C C . SER A 1 84 ? -5.081 -9.845 24.561 1.00 87.06 84 SER A C 1
ATOM 641 O O . SER A 1 84 ? -4.920 -10.795 23.792 1.00 87.06 84 SER A O 1
ATOM 643 N N . VAL A 1 85 ? -5.137 -8.580 24.126 1.00 86.94 85 VAL A N 1
ATOM 644 C CA . VAL A 1 85 ? -5.096 -8.191 22.716 1.00 86.94 85 VAL A CA 1
ATOM 645 C C . VAL A 1 85 ? -3.768 -7.509 22.381 1.00 86.94 85 VAL A C 1
ATOM 647 O O . VAL A 1 85 ? -3.414 -6.468 22.934 1.00 86.94 85 VAL A O 1
ATOM 650 N N . ASP A 1 86 ? -3.060 -8.043 21.386 1.00 84.75 86 ASP A N 1
ATOM 651 C CA . ASP A 1 86 ? -1.791 -7.501 20.875 1.00 84.75 86 ASP A CA 1
ATOM 652 C C . ASP A 1 86 ? -1.984 -6.270 19.960 1.00 84.75 86 ASP A C 1
ATOM 654 O O . ASP A 1 86 ? -1.403 -6.175 18.880 1.00 84.75 86 ASP A O 1
ATOM 658 N N . SER A 1 87 ? -2.814 -5.306 20.370 1.00 88.69 87 SER A N 1
ATOM 659 C CA . SER A 1 87 ? -2.995 -4.031 19.664 1.00 88.69 87 SER A CA 1
ATOM 660 C C . SER A 1 87 ? -2.875 -2.852 20.626 1.00 88.69 87 SER A C 1
ATOM 662 O O . SER A 1 87 ? -3.651 -2.691 21.569 1.00 88.69 87 SER A O 1
ATOM 664 N N . THR A 1 88 ? -1.912 -1.972 20.347 1.00 88.38 88 THR A N 1
ATOM 665 C CA . THR A 1 88 ? -1.743 -0.701 21.067 1.00 88.38 88 THR A CA 1
ATOM 666 C C . THR A 1 88 ? -2.974 0.193 20.926 1.00 88.38 88 THR A C 1
ATOM 668 O O . THR A 1 88 ? -3.298 0.938 21.850 1.00 88.38 88 THR A O 1
ATOM 671 N N . LEU A 1 89 ? -3.660 0.118 19.784 1.00 88.25 89 LEU A N 1
ATOM 672 C CA . LEU A 1 89 ? -4.875 0.876 19.507 1.00 88.25 89 LEU A CA 1
ATOM 673 C C . LEU A 1 89 ? -6.002 0.422 20.436 1.00 88.25 89 LEU A C 1
ATOM 675 O O . LEU A 1 89 ? -6.540 1.250 21.163 1.00 88.25 89 LEU A O 1
ATOM 679 N N . VAL A 1 90 ? -6.248 -0.890 20.529 1.00 90.00 90 VAL A N 1
ATOM 680 C CA . VAL A 1 90 ? -7.234 -1.464 21.465 1.00 90.00 90 VAL A CA 1
ATOM 681 C C . VAL A 1 90 ? -6.928 -1.050 22.907 1.00 90.00 90 VAL A C 1
ATOM 683 O O . VAL A 1 90 ? -7.814 -0.557 23.603 1.00 90.00 90 VAL A O 1
ATOM 686 N N . LYS A 1 91 ? -5.669 -1.163 23.351 1.00 92.06 91 LYS A N 1
ATOM 687 C CA . LYS A 1 91 ? -5.258 -0.780 24.717 1.00 92.06 91 LYS A CA 1
ATOM 688 C C . LYS A 1 91 ? -5.516 0.694 25.036 1.00 92.06 91 LYS A C 1
ATOM 690 O O . LYS A 1 91 ? -5.994 1.020 26.125 1.00 92.06 91 LYS A O 1
ATOM 695 N N . ARG A 1 92 ? -5.226 1.588 24.086 1.00 90.38 92 ARG A N 1
ATOM 696 C CA . ARG A 1 92 ? -5.506 3.025 24.224 1.00 90.38 92 ARG A CA 1
ATOM 697 C C . ARG A 1 92 ? -7.002 3.296 24.272 1.00 90.38 92 ARG A C 1
ATOM 699 O O . ARG A 1 92 ? -7.449 3.992 25.176 1.00 90.38 92 ARG A O 1
ATOM 706 N N . THR A 1 93 ? -7.766 2.708 23.356 1.00 90.56 93 THR A N 1
ATOM 707 C CA . THR A 1 93 ? -9.217 2.890 23.302 1.00 90.56 93 THR A CA 1
ATOM 708 C C . THR A 1 93 ? -9.890 2.417 24.584 1.00 90.56 93 THR A C 1
ATOM 710 O O . THR A 1 93 ? -10.674 3.155 25.169 1.00 90.56 93 THR A O 1
ATOM 713 N N . VAL A 1 94 ? -9.529 1.235 25.086 1.00 91.38 94 VAL A N 1
ATOM 714 C CA . VAL A 1 94 ? -10.059 0.727 26.357 1.00 91.38 94 VAL A CA 1
ATOM 715 C C . VAL A 1 94 ? -9.720 1.656 27.525 1.00 91.38 94 VAL A C 1
ATOM 717 O O . VAL A 1 94 ? -10.575 1.904 28.372 1.00 91.38 94 VAL A O 1
ATOM 720 N N . SER A 1 95 ? -8.508 2.214 27.564 1.00 90.88 95 SER A N 1
ATOM 721 C CA . SER A 1 95 ? -8.126 3.171 28.612 1.00 90.88 95 SER A CA 1
ATOM 722 C C . SER A 1 95 ? -8.996 4.433 28.584 1.00 90.88 95 SER A C 1
ATOM 724 O O . SER A 1 95 ? -9.422 4.895 29.638 1.00 90.88 95 SER A O 1
ATOM 726 N N . LEU A 1 96 ? -9.309 4.953 27.390 1.00 89.31 96 LEU A N 1
ATOM 727 C CA . LEU A 1 96 ? -10.211 6.099 27.221 1.00 89.31 96 LEU A CA 1
ATOM 728 C C . LEU A 1 96 ? -11.645 5.773 27.659 1.00 89.31 96 LEU A C 1
ATOM 730 O O . LEU A 1 96 ? -12.280 6.580 28.331 1.00 89.31 96 LEU A O 1
ATOM 734 N N . VAL A 1 97 ? -12.138 4.576 27.330 1.00 89.50 97 VAL A N 1
ATOM 735 C CA . VAL A 1 97 ? -13.468 4.103 27.746 1.00 89.50 97 VAL A CA 1
ATOM 736 C C . VAL A 1 97 ? -13.572 4.007 29.266 1.00 89.50 97 VAL A C 1
ATOM 738 O O . VAL A 1 97 ? -14.533 4.502 29.851 1.00 89.50 97 VAL A O 1
ATOM 741 N N . VAL A 1 98 ? -12.568 3.416 29.918 1.00 90.69 98 VAL A N 1
ATOM 742 C CA . VAL A 1 98 ? -12.512 3.316 31.383 1.00 90.69 98 VAL A CA 1
ATOM 743 C C . VAL A 1 98 ? -12.487 4.703 32.031 1.00 90.69 98 VAL A C 1
ATOM 745 O O . VAL A 1 98 ? -13.238 4.949 32.972 1.00 90.69 98 VAL A O 1
ATOM 748 N N . GLU A 1 99 ? -11.690 5.633 31.501 1.00 87.94 99 GLU A N 1
ATOM 749 C CA . GLU A 1 99 ? -11.625 7.005 32.020 1.00 87.94 99 GLU A CA 1
ATOM 750 C C . GLU A 1 99 ? -12.943 7.772 31.810 1.00 87.94 99 GLU A C 1
ATOM 752 O O . GLU A 1 99 ? -13.378 8.522 32.686 1.00 87.94 99 GLU A O 1
ATOM 757 N N . SER A 1 100 ? -13.635 7.548 30.688 1.00 87.50 100 SER A N 1
ATOM 758 C CA . SER A 1 100 ? -14.961 8.126 30.434 1.00 87.50 100 SER A CA 1
ATOM 759 C C . SER A 1 100 ? -16.006 7.624 31.428 1.00 87.50 100 SER A C 1
ATOM 761 O O . SER A 1 100 ? -16.792 8.420 31.936 1.00 87.50 100 SER A O 1
ATOM 763 N N . VAL A 1 101 ? -16.001 6.323 31.741 1.00 86.12 101 VAL A N 1
ATOM 764 C CA . VAL A 1 101 ? -16.897 5.749 32.758 1.00 86.12 101 VAL A CA 1
ATOM 765 C C . VAL A 1 101 ? -16.594 6.336 34.136 1.00 86.12 101 VAL A C 1
ATOM 767 O O . VAL A 1 101 ? -17.512 6.725 34.854 1.00 86.12 101 VAL A O 1
ATOM 770 N N . ARG A 1 102 ? -15.310 6.456 34.490 1.00 85.19 102 ARG A N 1
ATOM 771 C CA . ARG A 1 102 ? -14.870 6.973 35.791 1.00 85.19 102 ARG A CA 1
ATOM 772 C C . ARG A 1 102 ? -15.185 8.456 35.992 1.00 85.19 102 ARG A C 1
ATOM 774 O O . ARG A 1 102 ? -15.555 8.861 37.091 1.00 85.19 102 ARG A O 1
ATOM 781 N N . SER A 1 103 ? -15.019 9.263 34.948 1.00 83.38 103 SER A N 1
ATOM 782 C CA . SER A 1 103 ? -15.299 10.704 34.976 1.00 83.38 103 SER A CA 1
ATOM 783 C C . SER A 1 103 ? -16.792 11.033 34.893 1.00 83.38 103 SER A C 1
ATOM 785 O O . SER A 1 103 ? -17.174 12.173 35.151 1.00 83.38 103 SER A O 1
ATOM 787 N N . GLY A 1 104 ? -17.637 10.061 34.527 1.00 74.31 104 GLY A N 1
ATOM 788 C CA . GLY A 1 104 ? -19.055 10.293 34.248 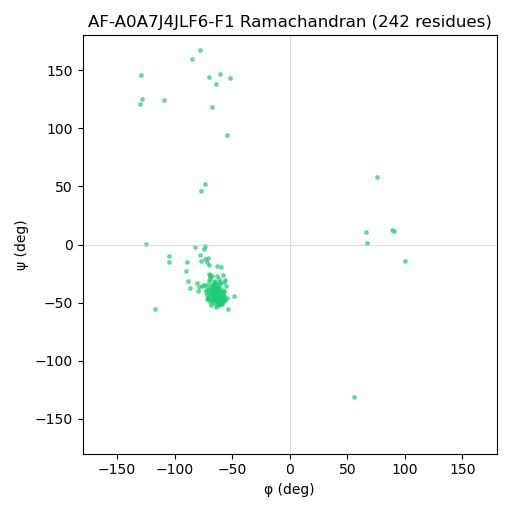1.00 74.31 104 GLY A CA 1
ATOM 789 C C . GLY A 1 104 ? -19.290 11.168 33.013 1.00 74.31 104 GLY A C 1
ATOM 790 O O . GLY A 1 104 ? -20.415 11.616 32.788 1.00 74.31 104 GLY A O 1
ATOM 791 N N . ALA A 1 105 ? -18.244 11.425 32.218 1.00 70.81 105 ALA A N 1
ATOM 792 C CA . ALA A 1 105 ? -18.370 12.057 30.915 1.00 70.81 105 ALA A CA 1
ATOM 793 C C . ALA A 1 105 ? -19.245 11.174 30.018 1.00 70.81 105 ALA A C 1
ATOM 795 O O . ALA A 1 105 ? -19.227 9.948 30.152 1.00 70.81 105 ALA A O 1
ATOM 796 N N . GLY A 1 106 ? -20.026 11.786 29.125 1.00 83.12 106 GLY A N 1
ATOM 797 C CA . GLY A 1 106 ? -20.970 11.084 28.258 1.00 83.12 106 GLY A CA 1
ATOM 798 C C . GLY A 1 106 ? -20.297 9.967 27.459 1.00 83.12 106 GLY A C 1
ATOM 799 O O . GLY A 1 106 ? -19.776 10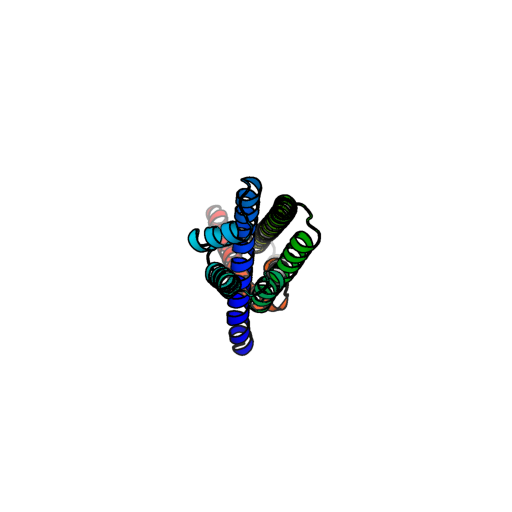.206 26.375 1.00 83.12 106 GLY A O 1
ATOM 800 N N . LEU A 1 107 ? -20.341 8.736 27.982 1.00 86.12 107 LEU A N 1
ATOM 801 C CA . LEU A 1 107 ? -19.658 7.575 27.406 1.00 86.12 107 LEU A CA 1
ATOM 802 C C . LEU A 1 107 ? -20.064 7.351 25.950 1.00 86.12 107 LEU A C 1
ATOM 804 O O . LEU A 1 107 ? -19.246 6.977 25.119 1.00 86.12 107 LEU A O 1
ATOM 808 N N . ALA A 1 108 ? -21.330 7.618 25.643 1.00 88.06 108 ALA A N 1
ATOM 809 C CA . ALA A 1 108 ? -21.856 7.505 24.298 1.00 88.06 108 ALA A CA 1
ATOM 810 C C . ALA A 1 108 ? -21.181 8.477 23.312 1.00 88.06 108 ALA A C 1
ATOM 812 O O . ALA A 1 108 ? -20.909 8.082 22.182 1.00 88.06 108 ALA A O 1
ATOM 813 N N . GLU A 1 109 ? -20.892 9.712 23.730 1.00 89.12 109 GLU A N 1
ATOM 814 C CA . GLU A 1 109 ? -20.221 10.731 22.909 1.00 89.12 109 GLU A CA 1
ATOM 815 C C . GLU A 1 109 ? -18.741 10.381 22.725 1.00 89.12 109 GLU A C 1
ATOM 817 O O . GLU A 1 109 ? -18.272 10.287 21.597 1.00 89.12 109 GLU A O 1
ATOM 822 N N . VAL A 1 110 ? -18.049 10.010 23.809 1.00 89.50 110 VAL A N 1
ATOM 823 C CA . VAL A 1 110 ? -16.638 9.588 23.754 1.00 89.50 110 VAL A CA 1
ATOM 824 C C . VAL A 1 110 ? -16.438 8.369 22.847 1.00 89.50 110 VAL A C 1
ATOM 826 O O . VAL A 1 110 ? -15.482 8.311 22.077 1.00 89.50 110 VAL A O 1
ATOM 829 N N . LEU A 1 111 ? -17.332 7.379 22.916 1.00 88.31 111 LEU A N 1
ATOM 830 C CA . LEU A 1 111 ? -17.279 6.206 22.040 1.00 88.31 111 LEU A CA 1
ATOM 831 C C . LEU A 1 111 ? -17.519 6.558 20.566 1.00 88.31 111 LEU A C 1
ATOM 833 O O . LEU A 1 111 ? -16.907 5.932 19.701 1.00 88.31 111 LEU A O 1
ATOM 837 N N . ASP A 1 112 ? -18.390 7.532 20.288 1.00 90.94 112 ASP A N 1
ATOM 838 C CA . ASP A 1 112 ? -18.678 7.999 18.927 1.00 90.94 112 ASP A CA 1
ATOM 839 C C . ASP A 1 112 ? -17.467 8.731 18.342 1.00 90.94 112 ASP A C 1
ATOM 841 O O . ASP A 1 112 ? -17.006 8.370 17.261 1.00 90.94 112 ASP A O 1
ATOM 845 N N . ASP A 1 113 ? -16.883 9.659 19.107 1.00 90.81 113 ASP A N 1
ATOM 846 C CA . ASP A 1 113 ? -15.684 10.409 18.722 1.00 90.81 113 ASP A CA 1
ATOM 847 C C . ASP A 1 113 ? -14.510 9.468 18.418 1.00 90.81 113 ASP A C 1
ATOM 849 O O . ASP A 1 113 ? -13.834 9.597 17.394 1.00 90.81 113 ASP A O 1
ATOM 853 N N . ILE A 1 114 ? -14.283 8.466 19.279 1.00 90.25 114 ILE A N 1
ATOM 854 C CA . ILE A 1 114 ? -13.236 7.462 19.052 1.00 90.25 114 ILE A CA 1
ATOM 855 C C . ILE A 1 114 ? -13.556 6.629 17.805 1.00 90.25 114 ILE A C 1
ATOM 857 O O . ILE A 1 114 ? -12.660 6.358 17.005 1.00 90.25 114 ILE A O 1
ATOM 861 N N . ALA A 1 115 ? -14.807 6.205 17.609 1.00 90.94 115 ALA A N 1
ATOM 862 C CA . ALA A 1 115 ? -15.183 5.426 16.432 1.00 90.94 115 ALA A CA 1
ATOM 863 C C . ALA A 1 115 ? -14.985 6.227 15.131 1.00 90.94 115 ALA A C 1
ATOM 865 O O . ALA A 1 115 ? -14.482 5.675 14.147 1.00 90.94 115 ALA A O 1
ATOM 866 N N . GLU A 1 116 ? -15.329 7.516 15.118 1.00 92.62 116 GLU A N 1
ATOM 867 C CA . GLU A 1 116 ? -15.100 8.405 13.976 1.00 92.62 116 GLU A CA 1
ATOM 868 C C . GLU A 1 116 ? -13.610 8.617 13.691 1.00 92.62 116 GLU A C 1
ATOM 870 O O . GLU A 1 116 ? -13.195 8.469 12.536 1.00 92.62 116 GLU A O 1
ATOM 875 N N . ASP A 1 117 ? -12.790 8.870 14.716 1.00 91.19 117 ASP A N 1
ATOM 876 C CA . ASP A 1 117 ? -11.336 9.019 14.563 1.00 91.19 117 ASP A CA 1
ATOM 877 C C . ASP A 1 117 ? -10.701 7.743 13.988 1.00 91.19 117 ASP A C 1
ATOM 879 O O . ASP A 1 117 ? -9.945 7.774 13.010 1.00 91.19 117 ASP A O 1
ATOM 883 N N . LEU A 1 118 ? -11.092 6.576 14.509 1.00 89.38 118 LEU A N 1
ATOM 884 C CA . LEU A 1 118 ? -10.614 5.294 14.000 1.00 89.38 118 LEU A CA 1
ATOM 885 C C . LEU A 1 118 ? -11.054 5.035 12.548 1.00 89.38 118 LEU A C 1
ATOM 887 O O . LEU A 1 118 ? -10.253 4.542 11.745 1.00 89.38 118 LEU A O 1
ATOM 891 N N . ARG A 1 119 ? -12.286 5.404 12.166 1.00 90.56 119 ARG A N 1
ATOM 892 C CA . ARG A 1 119 ? -12.757 5.331 10.765 1.00 90.56 119 ARG A CA 1
ATOM 893 C C . ARG A 1 119 ? -11.972 6.267 9.856 1.00 90.56 119 ARG A C 1
ATOM 895 O O . ARG A 1 119 ? -11.580 5.861 8.758 1.00 90.56 119 ARG A O 1
ATOM 902 N N . ALA A 1 120 ? -11.713 7.496 10.298 1.00 90.56 120 ALA A N 1
ATOM 903 C CA . ALA A 1 120 ? -10.908 8.460 9.556 1.00 90.56 120 ALA A CA 1
ATOM 904 C C . ALA A 1 120 ? -9.484 7.927 9.335 1.00 90.56 120 ALA A C 1
ATOM 906 O O . ALA A 1 120 ? -8.983 7.935 8.208 1.00 90.56 120 ALA A O 1
ATOM 907 N N . MET A 1 121 ? -8.870 7.354 10.371 1.00 88.31 121 MET A N 1
ATOM 908 C CA . MET A 1 121 ? -7.557 6.712 10.291 1.00 88.31 121 MET A CA 1
ATOM 909 C C . MET A 1 121 ? -7.536 5.520 9.325 1.00 88.31 121 MET A C 1
ATOM 911 O O . MET A 1 121 ? -6.626 5.407 8.497 1.00 88.31 121 MET A O 1
ATOM 915 N N . GLN A 1 122 ? -8.549 4.647 9.364 1.00 87.25 122 GLN A N 1
ATOM 916 C CA . GLN A 1 122 ? -8.689 3.545 8.404 1.00 87.25 122 GLN A CA 1
ATOM 917 C C . GLN A 1 122 ? -8.823 4.054 6.966 1.00 87.25 122 GLN A C 1
ATOM 919 O O . GLN A 1 122 ? -8.176 3.522 6.057 1.00 87.25 122 GLN A O 1
ATOM 924 N N . ARG A 1 123 ? -9.621 5.107 6.756 1.00 88.50 123 ARG A N 1
ATOM 925 C CA . ARG A 1 123 ? -9.792 5.747 5.450 1.00 88.50 123 ARG A CA 1
ATOM 926 C C . ARG A 1 123 ? -8.471 6.317 4.936 1.00 88.50 123 ARG A C 1
ATOM 928 O O . ARG A 1 123 ? -8.081 5.988 3.819 1.00 88.50 123 ARG A O 1
ATOM 935 N N . ILE A 1 124 ? -7.749 7.079 5.758 1.00 86.81 124 ILE A N 1
ATOM 936 C CA . ILE A 1 124 ? -6.431 7.635 5.413 1.00 86.81 124 ILE A CA 1
ATOM 937 C C . ILE A 1 124 ? -5.450 6.514 5.056 1.00 86.81 124 ILE A C 1
ATOM 939 O O . ILE A 1 124 ? -4.743 6.600 4.051 1.00 86.81 124 ILE A O 1
ATOM 943 N N . ASN A 1 125 ? -5.412 5.431 5.835 1.00 84.12 125 ASN A N 1
ATOM 944 C CA . ASN A 1 125 ? -4.546 4.288 5.545 1.00 84.12 125 ASN A CA 1
ATOM 945 C C . ASN A 1 125 ? -4.911 3.599 4.225 1.00 84.12 125 ASN A C 1
ATOM 947 O O . ASN A 1 125 ? -4.019 3.211 3.466 1.00 84.12 125 ASN A O 1
ATOM 951 N N . ARG A 1 126 ? -6.205 3.467 3.919 1.00 82.81 126 ARG A N 1
ATOM 952 C CA . ARG A 1 126 ? -6.683 2.903 2.650 1.00 82.81 126 ARG A CA 1
ATOM 953 C C . ARG A 1 126 ? -6.328 3.799 1.466 1.00 82.81 126 ARG A C 1
ATOM 955 O O . ARG A 1 126 ? -5.843 3.295 0.454 1.00 82.81 126 ARG A O 1
ATOM 962 N N . GLU A 1 127 ? -6.506 5.108 1.607 1.00 83.19 127 GLU A N 1
ATOM 963 C CA . GLU A 1 127 ? -6.129 6.104 0.599 1.00 83.19 127 GLU A CA 1
ATOM 964 C C . GLU A 1 127 ? -4.616 6.108 0.358 1.00 83.19 127 GLU A C 1
ATOM 966 O O . GLU A 1 127 ? -4.183 6.053 -0.792 1.00 83.19 127 GLU A O 1
ATOM 971 N N . ARG A 1 128 ? -3.799 6.055 1.419 1.00 80.44 128 ARG A N 1
ATOM 972 C CA . ARG A 1 128 ? -2.336 5.918 1.314 1.00 80.44 128 ARG A CA 1
ATOM 973 C C . ARG A 1 128 ? -1.937 4.637 0.588 1.00 80.44 128 ARG A C 1
ATOM 975 O O . ARG A 1 128 ? -1.171 4.704 -0.370 1.00 80.44 128 ARG A O 1
ATOM 982 N N . LYS A 1 129 ? -2.480 3.481 0.994 1.00 77.38 129 LYS A N 1
ATOM 983 C CA . LYS A 1 129 ? -2.216 2.191 0.326 1.00 77.38 129 LYS A CA 1
ATOM 984 C C . LYS A 1 129 ? -2.595 2.266 -1.163 1.00 77.38 129 LYS A C 1
ATOM 986 O O . LYS A 1 129 ? -1.814 1.837 -2.007 1.00 77.38 129 LYS A O 1
ATOM 991 N N . SER A 1 130 ? -3.745 2.854 -1.498 1.00 75.12 130 SER A N 1
ATOM 992 C CA . SER A 1 130 ? -4.209 2.993 -2.886 1.00 75.12 130 SER A CA 1
ATOM 993 C C . SER A 1 130 ? -3.344 3.947 -3.717 1.00 75.12 130 SER A C 1
ATOM 995 O O . SER A 1 130 ? -2.964 3.612 -4.839 1.00 75.12 130 SER A O 1
ATOM 997 N N . SER A 1 131 ? -3.010 5.119 -3.173 1.00 75.75 131 SER A N 1
ATOM 998 C CA . SER A 1 131 ? -2.206 6.137 -3.858 1.00 75.75 131 SER A CA 1
ATOM 999 C C . SER A 1 131 ? -0.810 5.610 -4.192 1.00 75.75 131 SER A C 1
ATOM 1001 O O . SER A 1 131 ? -0.371 5.665 -5.343 1.00 75.75 131 SER A O 1
ATOM 1003 N N . THR A 1 132 ? -0.154 4.972 -3.220 1.00 80.50 132 THR A N 1
ATOM 1004 C CA . THR A 1 132 ? 1.178 4.392 -3.413 1.00 80.50 132 THR A CA 1
ATOM 1005 C C . THR A 1 132 ? 1.170 3.248 -4.428 1.00 80.50 132 THR A C 1
ATOM 1007 O O . THR A 1 132 ? 2.087 3.141 -5.245 1.00 80.50 132 THR A O 1
ATOM 1010 N N . LEU A 1 133 ? 0.124 2.409 -4.435 1.00 77.31 133 LEU A N 1
ATOM 1011 C CA . LEU A 1 133 ? -0.029 1.352 -5.439 1.00 77.31 133 LEU A CA 1
ATOM 1012 C C . LEU A 1 133 ? -0.168 1.930 -6.847 1.00 77.31 133 LEU A C 1
ATOM 1014 O O . LEU A 1 133 ? 0.551 1.497 -7.747 1.00 77.31 133 LEU A O 1
ATOM 1018 N N . MET A 1 134 ? -1.034 2.926 -7.028 1.00 82.69 134 MET A N 1
ATOM 1019 C CA . MET A 1 134 ? -1.246 3.575 -8.321 1.00 82.69 134 MET A CA 1
ATOM 1020 C C . MET A 1 134 ? 0.043 4.209 -8.857 1.00 82.69 134 MET A C 1
ATOM 1022 O O . MET A 1 134 ? 0.424 3.956 -10.000 1.00 82.69 134 MET A O 1
ATOM 1026 N N . GLN A 1 135 ? 0.764 4.957 -8.017 1.00 83.62 135 GLN A N 1
ATOM 1027 C CA . GLN A 1 135 ? 2.031 5.578 -8.404 1.00 83.62 135 GLN A CA 1
ATOM 1028 C C . GLN A 1 135 ? 3.097 4.528 -8.759 1.00 83.62 135 GLN A C 1
ATOM 1030 O O . GLN A 1 135 ? 3.805 4.676 -9.755 1.00 83.62 135 GLN A O 1
ATOM 1035 N N . SER A 1 136 ? 3.174 3.429 -7.998 1.00 85.81 136 SER A N 1
ATOM 1036 C CA . SER A 1 136 ? 4.106 2.333 -8.295 1.00 85.81 136 SER A CA 1
ATOM 1037 C C . SER A 1 136 ? 3.789 1.628 -9.620 1.00 85.81 136 SER A C 1
ATOM 1039 O O . SER A 1 136 ? 4.708 1.296 -10.366 1.00 85.81 136 SER A O 1
ATOM 1041 N N . MET A 1 137 ? 2.507 1.442 -9.957 1.00 85.56 137 MET A N 1
ATOM 1042 C CA . MET A 1 137 ? 2.098 0.830 -11.226 1.00 85.56 137 MET A CA 1
ATOM 1043 C C . MET A 1 137 ? 2.444 1.711 -12.425 1.00 85.56 137 MET A C 1
ATOM 1045 O O . MET A 1 137 ? 2.871 1.184 -13.452 1.00 85.56 137 MET A O 1
ATOM 1049 N N . LEU A 1 138 ? 2.309 3.034 -12.299 1.00 89.12 138 LEU A N 1
ATOM 1050 C CA . LEU A 1 138 ? 2.697 3.967 -13.358 1.00 89.12 138 LEU A CA 1
ATOM 1051 C C . LEU A 1 138 ? 4.197 3.872 -13.660 1.00 89.12 138 LEU A C 1
ATOM 1053 O O . LEU A 1 138 ? 4.573 3.748 -14.823 1.00 89.12 138 LEU A O 1
ATOM 1057 N N . LEU A 1 139 ? 5.043 3.857 -12.624 1.00 89.94 139 LEU A N 1
ATOM 1058 C CA . LEU A 1 139 ? 6.495 3.720 -12.780 1.00 89.94 139 LEU A CA 1
ATOM 1059 C C . LEU A 1 139 ? 6.884 2.386 -13.420 1.00 89.94 139 LEU A C 1
ATOM 1061 O O . LEU A 1 139 ? 7.676 2.361 -14.357 1.00 89.94 139 LEU A O 1
ATOM 1065 N N . VAL A 1 140 ? 6.283 1.284 -12.958 1.00 90.12 140 VAL A N 1
ATOM 1066 C CA . VAL A 1 140 ? 6.496 -0.043 -13.557 1.00 90.12 140 VAL A CA 1
ATOM 1067 C C . VAL A 1 140 ? 6.070 -0.056 -15.019 1.00 90.12 140 VAL A C 1
ATOM 1069 O O . VAL A 1 140 ? 6.788 -0.590 -15.855 1.00 90.12 140 VAL A O 1
ATOM 1072 N N . THR A 1 141 ? 4.928 0.545 -15.348 1.00 90.25 141 THR A N 1
ATOM 1073 C CA . THR A 1 141 ? 4.429 0.576 -16.727 1.00 90.25 141 THR A CA 1
ATOM 1074 C C . THR A 1 141 ? 5.362 1.384 -17.629 1.00 90.25 141 THR A C 1
ATOM 1076 O O . THR A 1 141 ? 5.719 0.929 -18.715 1.00 90.25 141 THR A O 1
ATOM 1079 N N . ALA A 1 142 ? 5.811 2.552 -17.167 1.00 92.06 142 ALA A N 1
ATOM 1080 C CA . ALA A 1 142 ? 6.745 3.392 -17.908 1.00 92.06 142 ALA A CA 1
ATOM 1081 C C . ALA A 1 142 ? 8.084 2.674 -18.162 1.00 92.06 142 ALA A C 1
ATOM 1083 O O . ALA A 1 142 ? 8.505 2.561 -19.312 1.00 92.06 142 ALA A O 1
ATOM 1084 N N . ALA A 1 143 ? 8.701 2.119 -17.117 1.00 92.31 143 ALA A N 1
ATOM 1085 C CA . ALA A 1 143 ? 10.026 1.507 -17.213 1.00 92.31 143 ALA A CA 1
ATOM 1086 C C . ALA A 1 143 ? 10.021 0.115 -17.870 1.00 92.31 143 ALA A C 1
ATOM 1088 O O . ALA A 1 143 ? 10.958 -0.240 -18.575 1.00 92.31 143 ALA A O 1
ATOM 1089 N N . ALA A 1 144 ? 8.987 -0.704 -17.646 1.00 91.19 144 ALA A N 1
ATOM 1090 C CA . ALA A 1 144 ? 8.952 -2.077 -18.159 1.00 91.19 144 ALA A CA 1
ATOM 1091 C C . ALA A 1 144 ? 8.314 -2.196 -19.549 1.00 91.19 144 ALA A C 1
ATOM 1093 O O . ALA A 1 144 ? 8.591 -3.163 -20.256 1.00 91.19 144 ALA A O 1
ATOM 1094 N N . PHE A 1 145 ? 7.469 -1.240 -19.950 1.00 92.44 145 PHE A N 1
ATOM 1095 C CA . PHE A 1 145 ? 6.789 -1.281 -21.248 1.00 92.44 145 PHE A CA 1
ATOM 1096 C C . PHE A 1 145 ? 7.178 -0.111 -22.145 1.00 92.44 145 PHE A C 1
ATOM 1098 O O . PHE A 1 145 ? 7.638 -0.338 -23.260 1.00 92.44 145 PHE A O 1
ATOM 1105 N N . VAL A 1 146 ? 7.018 1.131 -21.682 1.00 93.62 146 VAL A N 1
ATOM 1106 C CA . VAL A 1 146 ? 7.164 2.313 -22.551 1.00 93.62 146 VAL A CA 1
ATOM 1107 C C . VAL A 1 146 ? 8.614 2.519 -22.992 1.00 93.62 146 VAL A C 1
ATOM 1109 O O . VAL A 1 146 ? 8.870 2.619 -24.193 1.00 93.62 146 VAL A O 1
ATOM 1112 N N . ALA A 1 147 ? 9.565 2.543 -22.056 1.00 93.31 147 ALA A N 1
ATOM 1113 C CA . ALA A 1 147 ? 10.974 2.748 -22.387 1.00 93.31 147 ALA A CA 1
ATOM 1114 C C . ALA A 1 147 ? 11.534 1.636 -23.304 1.00 93.31 147 ALA A C 1
ATOM 1116 O O . ALA A 1 147 ? 12.022 1.965 -24.391 1.00 93.31 147 ALA A O 1
ATOM 1117 N N . PRO A 1 148 ? 11.390 0.329 -22.990 1.00 93.94 148 PRO A N 1
ATOM 1118 C CA . PRO A 1 148 ? 11.874 -0.748 -23.856 1.00 93.94 148 PRO A CA 1
ATOM 1119 C C . PRO A 1 148 ? 11.238 -0.743 -25.247 1.00 93.94 148 PRO A C 1
ATOM 1121 O O . PRO A 1 148 ? 11.906 -1.074 -26.230 1.00 93.94 148 PRO A O 1
ATOM 1124 N N . LEU A 1 149 ? 9.970 -0.332 -25.346 1.00 94.06 149 LEU A N 1
ATOM 1125 C CA . LEU A 1 149 ? 9.279 -0.193 -26.622 1.00 94.06 149 LEU A CA 1
ATOM 1126 C C . LEU A 1 149 ? 9.934 0.882 -27.487 1.00 94.06 149 LEU A C 1
ATOM 1128 O O . LEU A 1 149 ? 10.343 0.594 -28.613 1.00 94.06 149 LEU A O 1
ATOM 1132 N N . ILE A 1 150 ? 10.100 2.095 -26.952 1.00 93.19 150 ILE A N 1
ATOM 1133 C CA . ILE A 1 150 ? 10.720 3.215 -27.675 1.00 93.19 150 ILE A CA 1
ATOM 1134 C C . ILE A 1 150 ? 12.139 2.843 -28.117 1.00 93.19 150 ILE A C 1
ATOM 1136 O O . ILE A 1 150 ? 12.478 2.965 -29.296 1.00 93.19 150 ILE A O 1
ATOM 1140 N N . PHE A 1 151 ? 12.958 2.328 -27.200 1.00 93.50 151 PHE A N 1
ATOM 1141 C CA . PHE A 1 151 ? 14.339 1.963 -27.508 1.00 93.50 151 PHE A CA 1
ATOM 1142 C C . PHE A 1 151 ? 14.453 0.806 -28.510 1.00 93.50 151 PHE A C 1
ATOM 1144 O O . PHE A 1 151 ? 15.380 0.788 -29.326 1.00 93.50 151 PHE A O 1
ATOM 1151 N N . GLY A 1 152 ? 13.504 -0.135 -28.508 1.00 91.56 152 GLY A N 1
ATOM 1152 C CA . GLY A 1 152 ? 13.442 -1.207 -29.504 1.00 91.56 152 GLY A CA 1
ATOM 1153 C C . GLY A 1 152 ? 13.198 -0.680 -30.922 1.00 91.56 152 GLY A C 1
ATOM 1154 O O . GLY A 1 152 ? 13.876 -1.099 -31.868 1.00 91.56 152 GLY A O 1
ATOM 1155 N N . PHE A 1 153 ? 12.295 0.295 -31.071 1.00 90.75 153 PHE A N 1
ATOM 1156 C CA . PHE A 1 153 ? 12.071 0.976 -32.350 1.00 90.75 153 PHE A CA 1
ATOM 1157 C C . PHE A 1 153 ? 13.287 1.796 -32.789 1.00 90.75 153 PHE A C 1
ATOM 1159 O O . PHE A 1 153 ? 13.709 1.677 -33.940 1.00 90.75 153 PHE A O 1
ATOM 1166 N N . VAL A 1 154 ? 13.902 2.560 -31.880 1.00 91.06 154 VAL A N 1
ATOM 1167 C CA . VAL A 1 154 ? 15.117 3.342 -32.177 1.00 91.06 154 VAL A CA 1
ATOM 1168 C C . VAL A 1 154 ? 16.240 2.437 -32.688 1.00 91.06 154 VAL A C 1
ATOM 1170 O O . VAL A 1 154 ? 16.815 2.706 -33.741 1.00 91.06 154 VAL A O 1
ATOM 1173 N N . SER A 1 155 ? 16.512 1.324 -32.001 1.00 88.94 155 SER A N 1
ATOM 1174 C CA . SER A 1 155 ? 17.545 0.367 -32.423 1.00 88.94 155 SER A CA 1
ATOM 1175 C C . SER A 1 155 ? 17.250 -0.238 -33.803 1.00 88.94 155 SER A C 1
ATOM 1177 O O . SER A 1 155 ? 18.166 -0.451 -34.598 1.00 88.94 155 SER A O 1
ATOM 1179 N N . THR A 1 156 ? 15.974 -0.459 -34.128 1.00 89.31 156 THR A N 1
ATOM 1180 C CA 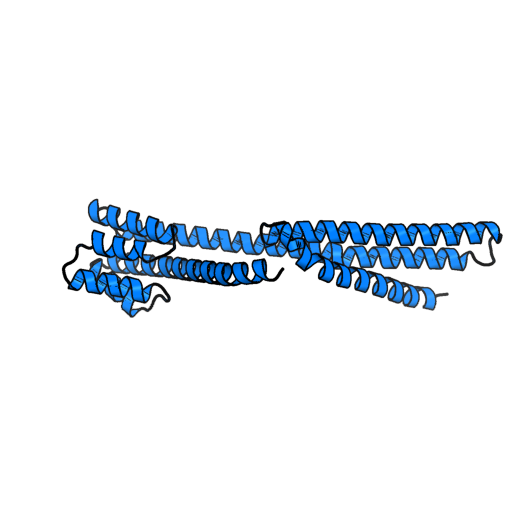. THR A 1 156 ? 15.571 -0.949 -35.451 1.00 89.31 156 THR A CA 1
ATOM 1181 C C . THR A 1 156 ? 15.834 0.078 -36.547 1.00 89.31 156 THR A C 1
ATOM 1183 O O . THR A 1 156 ? 16.420 -0.272 -37.570 1.00 89.31 156 THR A O 1
ATOM 1186 N N . ILE A 1 157 ? 15.433 1.335 -36.336 1.00 88.50 157 ILE A N 1
ATOM 1187 C CA . ILE A 1 157 ? 15.632 2.415 -37.313 1.00 88.50 157 ILE A CA 1
ATOM 1188 C C . ILE A 1 157 ? 17.122 2.586 -37.610 1.00 88.50 157 ILE A C 1
ATOM 1190 O O . ILE A 1 157 ? 17.507 2.638 -38.774 1.00 88.50 157 ILE A O 1
ATOM 1194 N N . LEU A 1 158 ? 17.969 2.596 -36.577 1.00 86.69 158 LEU A N 1
ATOM 1195 C CA . LEU A 1 158 ? 19.421 2.681 -36.752 1.00 86.69 158 LEU A CA 1
ATOM 1196 C C . LEU A 1 158 ? 19.964 1.524 -37.601 1.00 86.69 158 LEU A C 1
ATOM 1198 O O . LEU A 1 158 ? 20.738 1.755 -38.526 1.00 86.69 158 LEU A O 1
ATOM 1202 N N . GLY A 1 159 ? 19.510 0.294 -37.341 1.00 84.06 159 GLY A N 1
ATOM 1203 C CA . GLY A 1 159 ? 19.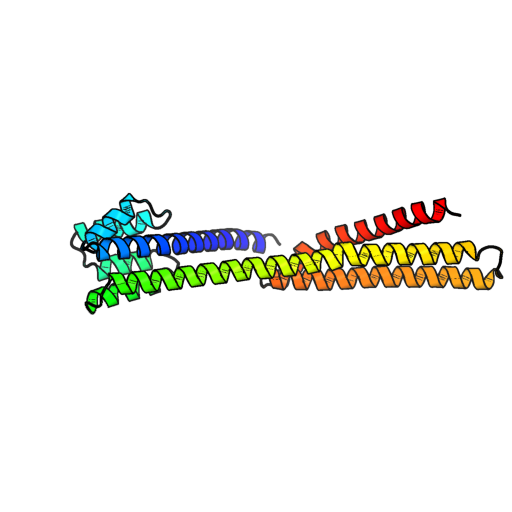895 -0.874 -38.136 1.00 84.06 159 GLY A CA 1
ATOM 1204 C C . GLY A 1 159 ? 19.470 -0.778 -39.605 1.00 84.06 159 GLY A C 1
ATOM 1205 O O . GLY A 1 159 ? 20.255 -1.113 -40.490 1.00 84.06 159 GLY A O 1
ATOM 1206 N N . VAL A 1 160 ? 18.257 -0.286 -39.875 1.00 85.00 160 VAL A N 1
ATOM 1207 C CA . VAL A 1 160 ? 17.752 -0.094 -41.245 1.00 85.00 160 VAL A CA 1
ATOM 1208 C C . VAL A 1 160 ? 18.526 1.001 -41.972 1.00 85.00 160 VAL A C 1
ATOM 1210 O O . VAL A 1 160 ? 18.896 0.801 -43.123 1.00 85.00 160 VAL A O 1
ATOM 1213 N N . LEU A 1 161 ? 18.825 2.125 -41.318 1.00 84.19 161 LEU A N 1
ATOM 1214 C CA . LEU A 1 161 ? 19.605 3.212 -41.921 1.00 84.19 161 LEU A CA 1
ATOM 1215 C C . LEU A 1 161 ? 21.029 2.765 -42.272 1.00 84.19 161 LEU A C 1
ATOM 1217 O O . LEU A 1 161 ? 21.502 3.046 -43.373 1.00 84.19 161 LEU A O 1
ATOM 1221 N N . SER A 1 162 ? 21.692 2.020 -41.380 1.00 82.50 162 SER A N 1
ATOM 1222 C CA . SER A 1 162 ? 22.997 1.415 -41.679 1.00 82.50 162 SER A CA 1
ATOM 1223 C C . SER A 1 162 ? 22.915 0.415 -42.839 1.00 82.50 162 SER A C 1
ATOM 1225 O O . SER A 1 162 ? 23.822 0.363 -43.663 1.00 82.50 162 SER A O 1
ATOM 1227 N N . GLY A 1 163 ? 21.827 -0.359 -42.929 1.00 80.00 163 GLY A N 1
ATOM 1228 C CA . GLY A 1 163 ? 21.590 -1.301 -44.026 1.00 80.00 163 GLY A CA 1
ATOM 1229 C C . GLY A 1 163 ? 21.288 -0.623 -45.367 1.00 80.00 163 GLY A C 1
ATOM 1230 O O . GLY A 1 163 ? 21.824 -1.035 -46.386 1.00 80.00 163 GLY A O 1
ATOM 1231 N N . ALA A 1 164 ? 20.490 0.445 -45.379 1.00 80.69 164 ALA A N 1
ATOM 1232 C CA . ALA A 1 164 ? 20.144 1.204 -46.585 1.00 80.69 164 ALA A CA 1
ATOM 1233 C C . ALA A 1 164 ? 21.339 1.986 -47.162 1.00 80.69 164 ALA A C 1
ATOM 1235 O O . ALA A 1 164 ? 21.406 2.236 -48.364 1.00 80.69 164 ALA A O 1
ATOM 1236 N N . ALA A 1 165 ? 22.311 2.345 -46.319 1.00 77.94 165 ALA A N 1
ATOM 1237 C CA . ALA A 1 165 ? 23.585 2.913 -46.756 1.00 77.94 165 ALA A CA 1
ATOM 1238 C C . ALA A 1 165 ? 24.499 1.880 -47.455 1.00 77.94 165 ALA A C 1
ATOM 1240 O O . ALA A 1 165 ? 25.498 2.257 -48.078 1.00 77.94 165 ALA A O 1
ATOM 1241 N N . ALA A 1 166 ? 24.179 0.580 -47.383 1.00 70.88 166 ALA A N 1
ATOM 1242 C CA . ALA A 1 166 ? 24.950 -0.455 -48.058 1.00 70.88 166 ALA A CA 1
ATOM 1243 C C . ALA A 1 166 ? 24.800 -0.320 -49.584 1.00 70.88 166 ALA A C 1
ATOM 1245 O O . ALA A 1 166 ? 23.706 -0.414 -50.133 1.00 70.88 166 ALA A O 1
ATOM 1246 N N . GLY A 1 167 ? 25.918 -0.084 -50.274 1.00 71.69 167 GLY A N 1
ATOM 1247 C CA . GLY A 1 167 ? 25.975 0.055 -51.735 1.00 71.69 167 GLY A CA 1
ATOM 1248 C C . GLY A 1 167 ? 26.027 1.495 -52.261 1.00 71.69 167 GLY A C 1
ATOM 1249 O O . GLY A 1 167 ? 26.399 1.687 -53.414 1.00 71.69 167 GLY A O 1
ATOM 1250 N N . SER A 1 168 ? 25.732 2.504 -51.434 1.00 80.25 168 SER A N 1
ATOM 1251 C CA . SER A 1 168 ? 25.845 3.931 -51.800 1.00 80.25 168 SER A CA 1
ATOM 1252 C C . SER A 1 168 ? 27.061 4.633 -51.183 1.00 80.25 168 SER A C 1
ATOM 1254 O O . SER A 1 168 ? 27.395 5.754 -51.565 1.00 80.25 168 SER A O 1
ATOM 1256 N N . VAL A 1 169 ? 27.745 3.972 -50.247 1.00 85.31 169 VAL A N 1
ATOM 1257 C CA . VAL A 1 169 ? 28.810 4.552 -49.424 1.00 85.31 169 VAL A CA 1
ATOM 1258 C C . VAL A 1 169 ? 30.069 3.662 -49.473 1.00 85.31 169 VAL A C 1
ATOM 1260 O O . VAL A 1 169 ? 29.934 2.437 -49.553 1.00 85.31 169 VAL A O 1
ATOM 1263 N N . PRO A 1 170 ? 31.297 4.228 -49.417 1.00 87.50 170 PRO A N 1
ATOM 1264 C CA . PRO A 1 170 ? 32.533 3.449 -49.325 1.00 87.50 170 PRO A CA 1
ATOM 1265 C C . PRO A 1 170 ? 32.514 2.417 -48.187 1.00 87.50 170 PRO A C 1
ATOM 1267 O O . PRO A 1 170 ? 32.015 2.689 -47.094 1.00 87.50 170 PRO A O 1
ATOM 1270 N N . ALA A 1 171 ? 33.121 1.249 -48.424 1.00 83.00 171 ALA A N 1
ATOM 1271 C CA . ALA A 1 171 ? 33.108 0.118 -47.488 1.00 83.00 171 ALA A CA 1
ATOM 1272 C C . ALA A 1 171 ? 33.663 0.461 -46.091 1.00 83.00 171 ALA A C 1
ATOM 1274 O O . ALA A 1 171 ? 33.183 -0.062 -45.087 1.00 83.00 171 ALA A O 1
ATOM 1275 N N . GLU A 1 172 ? 34.637 1.369 -46.015 1.00 85.38 172 GLU A N 1
ATOM 1276 C CA . GLU A 1 172 ? 35.239 1.818 -44.755 1.00 85.38 172 GLU A CA 1
ATOM 1277 C C . GLU A 1 172 ? 34.251 2.611 -43.884 1.00 85.38 172 GLU A C 1
ATOM 1279 O O . GLU A 1 172 ? 34.156 2.393 -42.677 1.00 85.38 172 GLU A O 1
ATOM 1284 N N . VAL A 1 173 ? 33.434 3.464 -44.503 1.00 84.69 173 VAL A N 1
ATOM 1285 C CA . VAL A 1 173 ? 32.395 4.238 -43.809 1.00 84.69 173 VAL A CA 1
ATOM 1286 C C . VAL A 1 173 ? 31.230 3.331 -43.397 1.00 84.69 173 VAL A C 1
ATOM 1288 O O . VAL A 1 173 ? 30.672 3.494 -42.311 1.00 84.69 173 VAL A O 1
ATOM 1291 N N . LEU A 1 174 ? 30.897 2.319 -44.207 1.00 83.31 174 LEU A N 1
ATOM 1292 C CA . LEU A 1 174 ? 29.901 1.312 -43.834 1.00 83.31 174 LEU A CA 1
ATOM 1293 C C . LEU A 1 174 ? 30.353 0.518 -42.598 1.00 83.31 174 LEU A C 1
ATOM 1295 O O . LEU A 1 174 ? 29.569 0.360 -41.661 1.00 83.31 174 LEU A O 1
ATOM 1299 N N . ALA A 1 175 ? 31.617 0.086 -42.549 1.00 84.69 175 ALA A N 1
ATOM 1300 C CA . ALA A 1 175 ? 32.181 -0.616 -41.395 1.00 84.69 175 ALA A CA 1
ATOM 1301 C C . ALA A 1 175 ? 32.128 0.237 -40.114 1.00 84.69 175 ALA A C 1
ATOM 1303 O O . ALA A 1 175 ? 31.700 -0.252 -39.065 1.00 84.69 175 ALA A O 1
ATOM 1304 N N . GLN A 1 176 ? 32.467 1.529 -40.212 1.00 86.06 176 GLN A N 1
ATOM 1305 C CA . GLN A 1 176 ? 32.332 2.475 -39.098 1.00 86.06 176 GLN A CA 1
ATOM 1306 C C . GLN A 1 176 ? 30.871 2.638 -38.649 1.00 86.06 176 GLN A C 1
ATOM 1308 O O . GLN A 1 176 ? 30.595 2.663 -37.449 1.00 86.06 176 GLN A O 1
ATOM 1313 N N . SER A 1 177 ? 29.919 2.690 -39.589 1.00 83.88 177 SER A N 1
ATOM 1314 C CA . SER A 1 177 ? 28.490 2.817 -39.266 1.00 83.88 177 SER A CA 1
ATOM 1315 C C . SER A 1 177 ? 27.935 1.592 -38.529 1.00 83.88 177 SER A C 1
ATOM 1317 O O . SER A 1 177 ? 27.210 1.739 -37.547 1.00 83.88 177 SER A O 1
ATOM 1319 N N . VAL A 1 178 ? 28.328 0.379 -38.938 1.00 84.88 178 VAL A N 1
ATOM 1320 C CA . VAL A 1 178 ? 27.911 -0.873 -38.285 1.00 84.88 178 VAL A CA 1
ATOM 1321 C C . VAL A 1 178 ? 28.467 -0.940 -36.865 1.00 84.88 178 VAL A C 1
ATOM 1323 O O . VAL A 1 178 ? 27.753 -1.315 -35.932 1.00 84.88 178 VAL A O 1
ATOM 1326 N N . GLN A 1 179 ? 29.722 -0.525 -36.680 1.00 87.81 179 GLN A N 1
ATOM 1327 C CA . GLN A 1 179 ? 30.357 -0.501 -35.367 1.00 87.81 179 GLN A CA 1
ATOM 1328 C C . GLN A 1 179 ? 29.708 0.532 -34.432 1.00 87.81 179 GLN A C 1
ATOM 1330 O O . GLN A 1 179 ? 29.466 0.230 -33.262 1.00 87.81 179 GLN A O 1
ATOM 1335 N N . ALA A 1 180 ? 29.339 1.710 -34.946 1.00 87.50 180 ALA A N 1
ATOM 1336 C CA . ALA A 1 180 ? 28.586 2.710 -34.190 1.00 87.50 180 ALA A CA 1
ATOM 1337 C C . ALA A 1 180 ? 27.196 2.193 -33.771 1.00 87.50 180 ALA A C 1
ATOM 1339 O O . ALA A 1 180 ? 26.817 2.320 -32.606 1.00 87.50 180 ALA A O 1
ATOM 1340 N N . THR A 1 181 ? 26.459 1.540 -34.675 1.00 86.62 181 THR A N 1
ATOM 1341 C CA . THR A 1 181 ? 25.134 0.962 -34.378 1.00 86.62 181 THR A CA 1
ATOM 1342 C C . THR A 1 181 ? 25.204 -0.151 -33.324 1.00 86.62 181 THR A C 1
ATOM 1344 O O . THR A 1 181 ? 24.318 -0.253 -32.466 1.00 86.62 181 THR A O 1
ATOM 1347 N N . ALA A 1 182 ? 26.274 -0.952 -33.327 1.00 87.50 182 ALA A N 1
ATOM 1348 C CA . ALA A 1 182 ? 26.525 -1.957 -32.295 1.00 87.50 182 ALA A CA 1
ATOM 1349 C C . ALA A 1 182 ? 26.798 -1.322 -30.918 1.00 87.50 182 ALA A C 1
ATOM 1351 O O . ALA A 1 182 ? 26.205 -1.744 -29.923 1.00 87.50 182 ALA A O 1
ATOM 1352 N N . LEU A 1 183 ? 27.626 -0.271 -30.861 1.00 90.94 183 LEU A N 1
ATOM 1353 C CA . LEU A 1 183 ? 27.894 0.466 -29.620 1.00 90.94 183 LEU A CA 1
ATOM 1354 C C . LEU A 1 183 ? 26.632 1.129 -29.059 1.00 90.94 183 LEU A C 1
ATOM 1356 O O . LEU A 1 183 ? 26.364 1.017 -27.865 1.00 90.94 183 LEU A O 1
ATOM 1360 N N . ILE A 1 184 ? 25.820 1.765 -29.907 1.00 90.00 184 ILE A N 1
ATOM 1361 C CA . ILE A 1 184 ? 24.554 2.381 -29.480 1.00 90.00 184 ILE A CA 1
ATOM 1362 C C . ILE A 1 184 ? 23.597 1.321 -28.918 1.00 90.00 184 ILE A C 1
ATOM 1364 O O . ILE A 1 184 ? 22.969 1.545 -27.885 1.00 90.00 184 ILE A O 1
ATOM 1368 N N . SER A 1 185 ? 23.517 0.147 -29.551 1.00 88.50 185 SER A N 1
ATOM 1369 C CA . SER A 1 185 ? 22.663 -0.949 -29.072 1.00 88.50 185 SER A CA 1
ATOM 1370 C C . SER A 1 185 ? 23.102 -1.472 -27.698 1.00 88.50 185 SER A C 1
ATOM 1372 O O . SER A 1 185 ? 22.250 -1.705 -26.842 1.00 88.50 185 SER A O 1
ATOM 1374 N N . LEU A 1 186 ? 24.414 -1.582 -27.457 1.00 91.81 186 LEU A N 1
ATOM 1375 C CA . LEU A 1 186 ? 24.965 -1.955 -26.150 1.00 91.81 186 LEU A CA 1
ATOM 1376 C C . LEU A 1 186 ? 24.640 -0.907 -25.072 1.00 91.81 186 LEU A C 1
ATOM 1378 O O . LEU A 1 186 ? 24.254 -1.261 -23.960 1.00 91.81 186 LEU A O 1
ATOM 1382 N N . LEU A 1 187 ? 24.772 0.385 -25.398 1.00 94.00 187 LEU A N 1
ATOM 1383 C CA . LEU A 1 187 ? 24.456 1.474 -24.468 1.00 94.00 187 LEU A CA 1
ATOM 1384 C C . LEU A 1 187 ? 22.971 1.500 -24.092 1.00 94.00 187 LEU A C 1
ATOM 1386 O O . LEU A 1 187 ? 22.646 1.730 -22.930 1.00 94.00 187 LEU A O 1
ATOM 1390 N N . ILE A 1 188 ? 22.077 1.222 -25.045 1.00 93.19 188 ILE A N 1
ATOM 1391 C CA . ILE A 1 188 ? 20.635 1.097 -24.793 1.00 93.19 188 ILE A CA 1
ATOM 1392 C C . ILE A 1 188 ? 20.344 -0.065 -23.836 1.00 93.19 188 ILE A C 1
ATOM 1394 O O . ILE A 1 188 ? 19.572 0.094 -22.893 1.00 93.19 188 ILE A O 1
ATOM 1398 N N . GLU A 1 189 ? 20.967 -1.226 -24.045 1.00 92.25 189 GLU A N 1
ATOM 1399 C CA . GLU A 1 189 ? 20.776 -2.396 -23.176 1.00 92.25 189 GLU A CA 1
ATOM 1400 C C . GLU A 1 189 ? 21.304 -2.145 -21.756 1.00 92.25 189 GLU A C 1
ATOM 1402 O O . GLU A 1 189 ? 20.635 -2.484 -20.778 1.00 92.25 189 GLU A O 1
ATOM 1407 N N . ALA A 1 190 ? 22.456 -1.477 -21.631 1.00 94.31 190 ALA A N 1
ATOM 1408 C CA . ALA A 1 190 ? 22.996 -1.052 -20.341 1.00 94.31 190 ALA A CA 1
ATOM 1409 C C . ALA A 1 190 ? 22.092 -0.018 -19.645 1.00 94.31 190 ALA A C 1
ATOM 1411 O O . ALA A 1 190 ? 21.856 -0.121 -18.440 1.00 94.31 190 ALA A O 1
ATOM 1412 N N . TYR A 1 191 ? 21.552 0.950 -20.392 1.00 94.50 191 TYR A N 1
ATOM 1413 C CA . TYR A 1 191 ? 20.612 1.944 -19.871 1.00 94.50 191 TYR A CA 1
ATOM 1414 C C . TYR A 1 191 ? 19.334 1.287 -19.342 1.00 94.50 191 TYR A C 1
ATOM 1416 O O . TYR A 1 191 ? 18.970 1.526 -18.192 1.00 94.50 191 TYR A O 1
ATOM 1424 N N . LEU A 1 192 ? 18.707 0.407 -20.132 1.00 94.81 192 LEU A N 1
ATOM 1425 C CA . LEU A 1 192 ? 17.504 -0.323 -19.723 1.00 94.81 192 LEU A CA 1
ATOM 1426 C C . LEU A 1 192 ? 17.754 -1.135 -18.452 1.00 94.81 192 LEU A C 1
ATOM 1428 O O . LEU A 1 192 ? 16.939 -1.122 -17.534 1.00 94.81 192 LEU A O 1
ATOM 1432 N N . PHE A 1 193 ? 18.906 -1.801 -18.355 1.00 94.31 193 PHE A N 1
ATOM 1433 C CA . PHE A 1 193 ? 19.271 -2.540 -17.151 1.00 94.31 193 PHE A CA 1
ATOM 1434 C C . PHE A 1 193 ? 19.343 -1.636 -15.908 1.00 94.31 193 PHE A C 1
ATOM 1436 O O . PHE A 1 193 ? 18.781 -1.975 -14.863 1.00 94.31 193 PHE A O 1
ATOM 1443 N N . ILE A 1 194 ? 19.991 -0.472 -16.019 1.00 94.50 194 ILE A N 1
ATOM 1444 C CA . ILE A 1 194 ? 20.108 0.500 -14.919 1.00 94.50 194 ILE A CA 1
ATOM 1445 C C . ILE A 1 194 ? 18.738 1.092 -14.557 1.00 94.50 194 ILE A C 1
ATOM 1447 O O . ILE A 1 194 ? 18.416 1.209 -13.373 1.00 94.50 194 ILE A O 1
ATOM 1451 N N . GLU A 1 195 ? 17.914 1.429 -15.549 1.00 93.94 195 GLU A N 1
ATOM 1452 C CA . GLU A 1 195 ? 16.563 1.968 -15.361 1.00 93.94 195 GLU A CA 1
ATOM 1453 C C . GLU A 1 195 ? 15.656 0.979 -14.613 1.00 93.94 195 GLU A C 1
ATOM 1455 O O . GLU A 1 195 ? 14.976 1.346 -13.649 1.00 93.94 195 GLU A O 1
ATOM 1460 N N . ILE A 1 196 ? 15.681 -0.298 -15.006 1.00 94.50 196 ILE A N 1
ATOM 1461 C CA . ILE A 1 196 ? 14.908 -1.363 -14.354 1.00 94.50 196 ILE A CA 1
ATOM 1462 C C . ILE A 1 196 ? 15.402 -1.589 -12.926 1.00 94.50 196 ILE A C 1
ATOM 1464 O O . ILE A 1 196 ? 14.591 -1.764 -12.014 1.00 94.50 196 ILE A O 1
ATOM 1468 N N . LEU A 1 197 ? 16.719 -1.554 -12.707 1.00 93.38 197 LEU A N 1
ATOM 1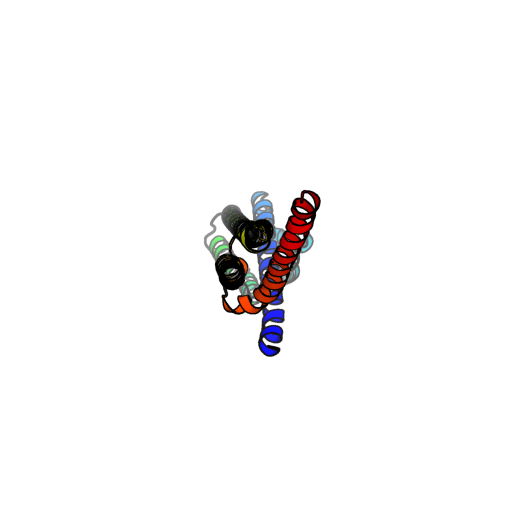469 C CA . LEU A 1 197 ? 17.305 -1.675 -11.375 1.00 93.38 197 LEU A CA 1
ATOM 1470 C C . LEU A 1 197 ? 16.844 -0.528 -10.466 1.00 93.38 197 LEU A C 1
ATOM 1472 O O . LEU A 1 197 ? 16.388 -0.779 -9.347 1.00 93.38 197 LEU A O 1
ATOM 1476 N N . ALA A 1 198 ? 16.888 0.713 -10.957 1.00 92.62 198 ALA A N 1
ATOM 1477 C CA . ALA A 1 198 ? 16.406 1.884 -10.229 1.00 92.62 198 ALA A CA 1
ATOM 1478 C C . ALA A 1 198 ? 14.900 1.782 -9.928 1.00 92.62 198 ALA A C 1
ATOM 1480 O O . ALA A 1 198 ? 14.476 1.979 -8.785 1.00 92.62 198 ALA A O 1
ATOM 1481 N N . THR A 1 199 ? 14.098 1.388 -10.920 1.00 91.88 199 THR A N 1
ATOM 1482 C CA . THR A 1 199 ? 12.643 1.238 -10.777 1.00 91.88 199 THR A CA 1
ATOM 1483 C C . THR A 1 199 ? 12.283 0.124 -9.797 1.00 91.88 199 THR A C 1
ATOM 1485 O O . THR A 1 199 ? 11.402 0.299 -8.959 1.00 91.88 199 THR A O 1
ATOM 1488 N N . SER A 1 200 ? 13.000 -1.000 -9.821 1.00 90.44 200 SER A N 1
ATOM 1489 C CA . SER A 1 200 ? 12.812 -2.108 -8.879 1.00 90.44 200 SER A CA 1
ATOM 1490 C C . SER A 1 200 ? 13.045 -1.677 -7.428 1.00 90.44 200 SER A C 1
ATOM 1492 O O . SER A 1 200 ? 12.248 -1.993 -6.538 1.00 90.44 200 SER A O 1
ATOM 1494 N N . VAL A 1 201 ? 14.107 -0.902 -7.179 1.00 91.12 201 VAL A N 1
ATOM 1495 C CA . VAL A 1 201 ? 14.386 -0.343 -5.847 1.00 91.12 201 VAL A CA 1
ATOM 1496 C C . VAL A 1 201 ? 13.283 0.626 -5.430 1.00 91.12 201 VAL A C 1
ATOM 1498 O O . VAL A 1 201 ? 12.776 0.529 -4.310 1.00 91.12 201 VAL A O 1
ATOM 1501 N N . MET A 1 202 ? 12.865 1.514 -6.335 1.00 89.00 202 MET A N 1
ATOM 1502 C CA . MET A 1 202 ? 11.815 2.498 -6.072 1.00 89.00 202 MET A CA 1
ATOM 1503 C C . MET A 1 202 ? 10.477 1.826 -5.732 1.00 89.00 202 MET A C 1
ATOM 1505 O O . MET A 1 202 ? 9.854 2.155 -4.725 1.00 89.00 202 MET A O 1
ATOM 1509 N N . VAL A 1 203 ? 10.073 0.814 -6.500 1.00 87.44 203 VAL A N 1
ATOM 1510 C CA . VAL A 1 203 ? 8.840 0.046 -6.268 1.00 87.44 203 VAL A CA 1
ATOM 1511 C C . VAL A 1 203 ? 8.896 -0.716 -4.943 1.00 87.44 203 VAL A C 1
ATOM 1513 O O . VAL A 1 203 ? 7.917 -0.708 -4.197 1.00 87.44 203 VAL A O 1
ATOM 1516 N N . SER A 1 204 ? 10.037 -1.323 -4.607 1.00 85.75 204 SER A N 1
ATOM 1517 C CA . SER A 1 204 ? 10.230 -2.016 -3.325 1.00 85.75 204 SER A CA 1
ATOM 1518 C C . SER A 1 204 ? 10.120 -1.068 -2.128 1.00 85.75 204 SER A C 1
ATOM 1520 O O . SER A 1 204 ? 9.488 -1.396 -1.120 1.00 85.75 204 SER A O 1
ATOM 1522 N N . LEU A 1 205 ? 10.714 0.123 -2.236 1.00 84.12 205 LEU A N 1
ATOM 1523 C CA . LEU A 1 205 ? 10.634 1.158 -1.205 1.00 84.12 205 LEU A CA 1
ATOM 1524 C C . LEU A 1 205 ? 9.203 1.668 -1.031 1.00 84.12 205 LEU A C 1
ATOM 1526 O O . LEU A 1 205 ? 8.735 1.794 0.096 1.00 84.12 205 LEU A O 1
ATOM 1530 N N . MET A 1 206 ? 8.491 1.905 -2.132 1.00 83.62 206 MET A N 1
ATOM 1531 C CA . MET A 1 206 ? 7.125 2.424 -2.094 1.00 83.62 206 MET A CA 1
ATOM 1532 C C . MET A 1 206 ? 6.120 1.389 -1.576 1.00 83.62 206 MET A C 1
ATOM 1534 O O . MET A 1 206 ? 5.305 1.706 -0.716 1.00 83.62 206 MET A O 1
ATOM 1538 N N . ARG A 1 207 ? 6.162 0.143 -2.068 1.00 78.06 207 ARG A N 1
ATOM 1539 C CA . ARG A 1 207 ? 5.145 -0.870 -1.725 1.00 78.06 207 ARG A CA 1
ATOM 1540 C C . ARG A 1 207 ? 5.359 -1.499 -0.356 1.00 78.06 207 ARG A C 1
ATOM 1542 O O . ARG A 1 207 ? 4.387 -1.819 0.321 1.00 78.06 207 ARG A O 1
ATOM 1549 N N . GLU A 1 208 ? 6.611 -1.713 0.038 1.00 74.81 208 GLU A N 1
ATOM 1550 C CA . GLU A 1 208 ? 6.933 -2.533 1.212 1.00 74.81 208 GLU A CA 1
ATOM 1551 C C . GLU A 1 208 ? 7.792 -1.802 2.248 1.00 74.81 208 GLU A C 1
ATOM 1553 O O . GLU A 1 208 ? 8.136 -2.390 3.275 1.00 74.81 208 GLU A O 1
ATOM 1558 N N . GLY A 1 209 ? 8.1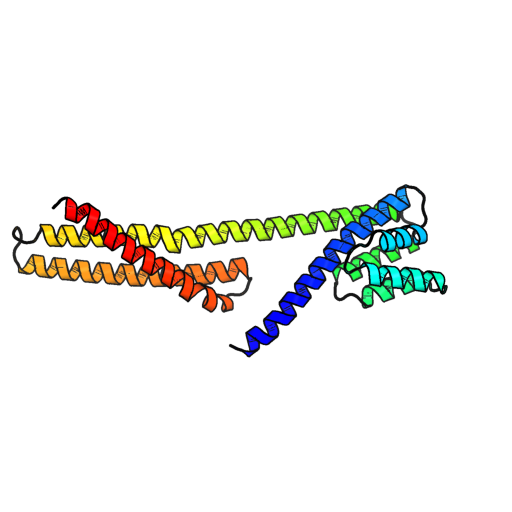53 -0.537 1.998 1.00 76.25 209 GLY A N 1
ATOM 1559 C CA . GLY A 1 209 ? 8.936 0.299 2.914 1.00 76.25 209 GLY A CA 1
ATOM 1560 C C . GLY A 1 209 ? 10.379 -0.170 3.124 1.00 76.25 209 GLY A C 1
ATOM 1561 O O . GLY A 1 209 ? 11.107 0.422 3.915 1.00 76.25 209 GLY A O 1
ATOM 1562 N N . ARG A 1 210 ? 10.808 -1.248 2.452 1.00 77.06 210 ARG A N 1
ATOM 1563 C CA . ARG A 1 210 ? 12.121 -1.879 2.634 1.00 77.06 210 ARG A CA 1
ATOM 1564 C C . ARG A 1 210 ? 12.817 -2.032 1.281 1.00 77.06 210 ARG A C 1
ATOM 1566 O O . ARG A 1 210 ? 12.259 -2.691 0.404 1.00 77.06 210 ARG A O 1
ATOM 1573 N N . PRO A 1 211 ? 14.051 -1.522 1.105 1.00 74.25 211 PRO A N 1
ATOM 1574 C CA . PRO A 1 211 ? 14.778 -1.656 -0.161 1.00 74.25 211 PRO A CA 1
ATOM 1575 C C . PRO A 1 211 ? 15.226 -3.100 -0.432 1.00 74.25 211 PRO A C 1
ATOM 1577 O O . PRO A 1 211 ? 15.373 -3.496 -1.584 1.00 74.25 211 PRO A O 1
ATOM 1580 N N . GLY A 1 212 ? 15.398 -3.913 0.618 1.00 76.56 212 GLY A N 1
ATOM 1581 C CA . GLY A 1 212 ? 15.882 -5.295 0.504 1.00 76.56 212 GLY A CA 1
ATOM 1582 C C . GLY A 1 212 ? 14.964 -6.232 -0.287 1.00 76.56 212 GLY A C 1
ATOM 1583 O O . GLY A 1 212 ? 15.420 -7.257 -0.784 1.00 76.56 212 GLY A O 1
ATOM 1584 N N . LYS A 1 213 ? 13.688 -5.875 -0.467 1.00 81.94 213 LYS A N 1
ATOM 1585 C CA . LYS A 1 213 ? 12.754 -6.664 -1.278 1.00 81.94 213 LYS A CA 1
ATOM 1586 C C . LYS A 1 213 ? 12.857 -6.381 -2.784 1.00 81.94 213 LYS A C 1
ATOM 1588 O O . LYS A 1 213 ? 12.243 -7.094 -3.572 1.00 81.94 213 LYS A O 1
ATOM 1593 N N . SER A 1 214 ? 13.716 -5.445 -3.204 1.00 83.56 214 SER A N 1
ATOM 1594 C CA . SER A 1 214 ? 13.999 -5.161 -4.620 1.00 83.56 214 SER A CA 1
ATOM 1595 C C . SER A 1 214 ? 14.484 -6.403 -5.374 1.00 83.56 214 SER A C 1
ATOM 1597 O O . SER A 1 214 ? 14.157 -6.589 -6.541 1.00 83.56 214 SER A O 1
ATOM 1599 N N . ILE A 1 215 ? 15.173 -7.317 -4.683 1.00 84.56 215 ILE A N 1
ATOM 1600 C CA . ILE A 1 215 ? 15.659 -8.585 -5.250 1.00 84.56 215 ILE A CA 1
ATOM 1601 C C . ILE A 1 215 ? 14.513 -9.444 -5.817 1.00 84.56 215 ILE A C 1
ATOM 1603 O O . ILE A 1 215 ? 14.736 -10.225 -6.737 1.00 84.56 215 ILE A O 1
ATOM 1607 N N . ILE A 1 216 ? 13.284 -9.291 -5.310 1.00 85.50 216 ILE A N 1
ATOM 1608 C CA . ILE A 1 216 ? 12.111 -10.037 -5.785 1.00 85.50 216 ILE A CA 1
ATOM 1609 C C . ILE A 1 216 ? 11.550 -9.421 -7.077 1.00 85.50 216 ILE A C 1
ATOM 1611 O O . ILE A 1 216 ? 11.164 -10.152 -7.987 1.00 85.50 216 ILE A O 1
ATOM 1615 N N . TYR A 1 217 ? 11.514 -8.088 -7.178 1.00 84.69 217 TYR A N 1
ATOM 1616 C CA . TYR A 1 217 ? 10.921 -7.386 -8.325 1.00 84.69 217 TYR A CA 1
ATOM 1617 C C . TYR A 1 217 ? 11.862 -7.311 -9.532 1.00 84.69 217 TYR A C 1
ATOM 1619 O O . TYR A 1 217 ? 11.395 -7.381 -10.669 1.00 84.69 217 TYR A O 1
ATOM 1627 N N . LEU A 1 218 ? 13.173 -7.219 -9.296 1.00 90.31 218 LEU A N 1
ATOM 1628 C CA . LEU A 1 218 ? 14.190 -7.061 -10.336 1.00 90.31 218 LEU A CA 1
ATOM 1629 C C . LEU A 1 218 ? 14.118 -8.135 -11.436 1.00 90.31 218 LEU A C 1
ATOM 1631 O O . LEU A 1 218 ? 13.988 -7.748 -12.596 1.00 90.31 218 LEU A O 1
ATOM 1635 N N . PRO A 1 219 ? 14.163 -9.455 -11.148 1.00 90.69 219 PRO A N 1
ATOM 1636 C CA . PRO A 1 219 ? 14.181 -10.467 -12.207 1.00 90.69 219 PRO A CA 1
ATOM 1637 C C . PRO A 1 219 ? 12.892 -10.474 -13.037 1.00 90.69 219 PRO A C 1
ATOM 1639 O O . PRO A 1 219 ? 12.937 -10.708 -14.242 1.00 90.69 219 PRO A O 1
ATOM 1642 N N . ILE A 1 220 ? 11.751 -10.171 -12.413 1.00 90.19 220 ILE A N 1
ATOM 1643 C CA . ILE A 1 220 ? 10.449 -10.118 -13.088 1.00 90.19 220 ILE A CA 1
ATOM 1644 C C . ILE A 1 220 ? 10.397 -8.920 -14.040 1.00 90.19 220 ILE A C 1
ATOM 1646 O O . ILE A 1 220 ? 10.052 -9.076 -15.211 1.00 90.19 220 ILE A O 1
ATOM 1650 N N . LEU A 1 221 ? 10.765 -7.729 -13.557 1.00 90.31 221 LEU A N 1
ATOM 1651 C CA . LEU A 1 221 ? 10.772 -6.513 -14.372 1.00 90.31 221 LEU A CA 1
ATOM 1652 C C . LEU A 1 221 ? 11.791 -6.599 -15.507 1.00 90.31 221 LEU A C 1
ATOM 1654 O O . LEU A 1 221 ? 11.494 -6.177 -16.620 1.00 90.31 221 LEU A O 1
ATOM 1658 N N . LEU A 1 222 ? 12.957 -7.192 -15.246 1.00 93.00 222 LEU A N 1
ATOM 1659 C CA . LEU A 1 222 ? 13.992 -7.394 -16.252 1.00 93.00 222 LEU A CA 1
ATOM 1660 C C . LEU A 1 222 ? 13.501 -8.319 -17.364 1.00 93.00 222 LEU A C 1
ATOM 1662 O O . LEU A 1 222 ? 13.635 -7.981 -18.537 1.00 93.00 222 LEU A O 1
ATOM 1666 N N . PHE A 1 223 ? 12.868 -9.437 -17.008 1.00 93.56 223 PHE A N 1
ATOM 1667 C CA . PHE A 1 223 ? 12.303 -10.358 -17.990 1.00 93.56 223 PHE A CA 1
ATOM 1668 C C . PHE A 1 223 ? 11.242 -9.685 -18.871 1.00 93.56 223 PHE A C 1
ATOM 1670 O O . PHE A 1 223 ? 11.279 -9.825 -20.093 1.00 93.56 223 PHE A O 1
ATOM 1677 N N . ILE A 1 224 ? 10.334 -8.909 -18.269 1.00 93.12 224 ILE A N 1
ATOM 1678 C CA . ILE A 1 224 ? 9.302 -8.171 -19.010 1.00 93.12 224 ILE A CA 1
ATOM 1679 C C . ILE A 1 224 ? 9.946 -7.141 -19.937 1.00 93.12 224 ILE A C 1
ATOM 1681 O O . ILE A 1 224 ? 9.669 -7.147 -21.131 1.00 93.12 224 ILE A O 1
ATOM 1685 N N . ALA A 1 225 ? 10.831 -6.294 -19.418 1.00 93.06 225 ALA A N 1
ATOM 1686 C CA . ALA A 1 225 ? 11.419 -5.207 -20.187 1.00 93.06 225 ALA A CA 1
ATOM 1687 C C . ALA A 1 225 ? 12.286 -5.708 -21.350 1.00 93.06 225 ALA A C 1
ATOM 1689 O O . ALA A 1 225 ? 12.138 -5.227 -22.472 1.00 93.06 225 ALA A O 1
ATOM 1690 N N . PHE A 1 226 ? 13.140 -6.714 -21.131 1.00 92.94 226 PHE A N 1
ATOM 1691 C CA . PHE A 1 226 ? 13.919 -7.319 -22.217 1.00 92.94 226 PHE A CA 1
ATOM 1692 C C . PHE A 1 226 ? 13.027 -8.067 -23.215 1.00 92.94 226 PHE A C 1
ATOM 1694 O O . PHE A 1 226 ? 13.288 -8.019 -24.418 1.00 92.94 226 PHE A O 1
ATOM 1701 N N . GLY A 1 227 ? 11.942 -8.695 -22.748 1.00 92.81 227 GLY A N 1
ATOM 1702 C CA . GLY A 1 227 ? 10.924 -9.286 -23.616 1.00 92.81 227 GLY A CA 1
ATOM 1703 C C . GLY A 1 227 ? 10.245 -8.245 -24.510 1.00 92.81 227 GLY A C 1
ATOM 1704 O O . GLY A 1 227 ? 10.166 -8.433 -25.723 1.00 92.81 227 GLY A O 1
ATOM 1705 N N . VAL A 1 228 ? 9.821 -7.114 -23.938 1.00 94.00 228 VAL A N 1
ATOM 1706 C CA . VAL A 1 228 ? 9.212 -5.995 -24.675 1.00 94.00 228 VAL A CA 1
ATOM 1707 C C . VAL A 1 228 ? 10.213 -5.369 -25.643 1.00 94.00 228 VAL A C 1
ATOM 1709 O O . VAL A 1 228 ? 9.856 -5.105 -26.789 1.00 94.00 228 VAL A O 1
ATOM 1712 N N . TYR A 1 229 ? 11.467 -5.175 -25.236 1.00 93.75 229 TYR A N 1
ATOM 1713 C CA . TYR A 1 229 ? 12.528 -4.663 -26.107 1.00 93.75 229 TYR A CA 1
ATOM 1714 C C . TYR A 1 229 ? 12.763 -5.571 -27.320 1.00 93.75 229 TYR A C 1
ATOM 1716 O O . TYR A 1 229 ? 12.787 -5.099 -28.461 1.00 93.75 229 TYR A O 1
ATOM 1724 N N . ALA A 1 230 ? 12.884 -6.884 -27.096 1.00 91.62 230 ALA A N 1
ATOM 1725 C CA . ALA A 1 230 ? 13.070 -7.864 -28.163 1.00 91.62 230 ALA A CA 1
ATOM 1726 C C . ALA A 1 230 ? 11.855 -7.922 -29.102 1.00 91.62 230 ALA A C 1
ATOM 1728 O O . ALA A 1 230 ? 12.019 -7.922 -30.325 1.00 91.62 230 ALA A O 1
ATOM 1729 N N . LEU A 1 231 ? 10.642 -7.904 -28.542 1.00 93.19 231 LEU A N 1
ATOM 1730 C CA . LEU A 1 231 ? 9.398 -7.864 -29.308 1.00 93.19 231 LEU A CA 1
ATOM 1731 C C . LEU A 1 231 ? 9.306 -6.593 -30.159 1.00 93.19 231 LEU A C 1
ATOM 1733 O O . LEU A 1 231 ? 8.975 -6.662 -31.338 1.00 93.19 231 LEU A O 1
ATOM 1737 N N . SER A 1 232 ? 9.650 -5.442 -29.587 1.00 91.69 232 SER A N 1
ATOM 1738 C CA . SER A 1 232 ? 9.596 -4.148 -30.273 1.00 91.69 232 SER A CA 1
ATOM 1739 C C . SER A 1 232 ? 10.613 -4.074 -31.410 1.00 91.69 232 SER A C 1
ATOM 1741 O O . SER A 1 232 ? 10.287 -3.589 -32.490 1.00 91.69 232 SER A O 1
ATOM 1743 N N . LYS A 1 233 ? 11.812 -4.644 -31.224 1.00 88.81 233 LYS A N 1
ATOM 1744 C CA . LYS A 1 233 ? 12.782 -4.838 -32.313 1.00 88.81 233 LYS A CA 1
ATOM 1745 C C . LYS A 1 233 ? 12.235 -5.735 -33.424 1.00 88.81 233 LYS A C 1
ATOM 1747 O O . LYS A 1 233 ? 12.391 -5.419 -34.600 1.00 88.81 233 LYS A O 1
ATOM 1752 N N . ALA A 1 234 ? 11.616 -6.863 -33.074 1.00 87.44 234 ALA A N 1
ATOM 1753 C CA . ALA A 1 234 ? 11.058 -7.794 -34.054 1.00 87.44 234 ALA A CA 1
ATOM 1754 C C . ALA A 1 234 ? 9.908 -7.158 -34.854 1.00 87.44 234 ALA A C 1
ATOM 1756 O O . ALA A 1 234 ? 9.898 -7.234 -36.082 1.00 87.44 234 ALA A O 1
ATOM 1757 N N . LEU A 1 235 ? 8.988 -6.473 -34.169 1.00 89.38 235 LEU A N 1
ATOM 1758 C CA . LEU A 1 235 ? 7.884 -5.735 -34.784 1.00 89.38 235 LEU A CA 1
ATOM 1759 C C . LEU A 1 235 ? 8.387 -4.595 -35.667 1.00 89.38 235 LEU A C 1
ATOM 1761 O O . LEU A 1 235 ? 7.936 -4.462 -36.801 1.00 89.38 235 LEU A O 1
ATOM 1765 N N . GLY A 1 236 ? 9.352 -3.810 -35.185 1.00 86.88 236 GLY A N 1
ATOM 1766 C CA . GLY A 1 236 ? 9.973 -2.753 -35.976 1.00 86.88 236 GLY A CA 1
ATOM 1767 C C . GLY A 1 236 ? 10.583 -3.303 -37.265 1.00 86.88 236 GLY A C 1
ATOM 1768 O O . GLY A 1 236 ? 10.359 -2.746 -38.337 1.00 86.88 236 GLY A O 1
ATOM 1769 N N . LYS A 1 237 ? 11.325 -4.417 -37.182 1.00 83.50 237 LYS A N 1
ATOM 1770 C CA . LYS A 1 237 ? 11.914 -5.066 -38.363 1.00 83.50 237 LYS A CA 1
ATOM 1771 C C . LYS A 1 237 ? 10.850 -5.577 -39.328 1.00 83.50 237 LYS A C 1
ATOM 1773 O O . LYS A 1 237 ? 11.029 -5.420 -40.525 1.00 83.50 237 LYS A O 1
ATOM 1778 N N . ALA A 1 238 ? 9.759 -6.162 -38.835 1.00 83.88 238 ALA A N 1
ATOM 1779 C CA . ALA A 1 238 ? 8.667 -6.637 -39.684 1.00 83.88 238 ALA A CA 1
ATOM 1780 C C . ALA A 1 238 ? 7.942 -5.484 -40.401 1.00 83.88 238 ALA A C 1
ATOM 1782 O O . ALA A 1 238 ? 7.639 -5.589 -41.585 1.00 83.88 238 ALA A O 1
ATOM 1783 N N . LEU A 1 239 ? 7.703 -4.372 -39.700 1.00 83.62 239 LEU A N 1
ATOM 1784 C CA . LEU A 1 239 ? 7.036 -3.194 -40.260 1.00 83.62 239 LEU A CA 1
ATOM 1785 C C . LEU A 1 239 ? 7.905 -2.469 -41.288 1.00 83.62 239 LEU A C 1
ATOM 1787 O O . LEU A 1 239 ? 7.413 -2.090 -42.343 1.00 83.62 239 LEU A O 1
ATOM 1791 N N . ILE A 1 240 ? 9.189 -2.270 -40.984 1.00 75.69 240 ILE A N 1
ATOM 1792 C CA . ILE A 1 240 ? 10.092 -1.482 -41.832 1.00 75.69 240 ILE A CA 1
ATOM 1793 C C . ILE A 1 240 ? 10.721 -2.355 -42.925 1.00 75.69 240 ILE A C 1
ATOM 1795 O O . ILE A 1 240 ? 10.853 -1.919 -44.061 1.00 75.69 240 ILE A O 1
ATOM 1799 N N . GLY A 1 241 ? 11.060 -3.606 -42.618 1.00 63.06 241 GLY A N 1
ATOM 1800 C CA . GLY A 1 241 ? 11.578 -4.571 -43.590 1.00 63.06 241 GLY A CA 1
ATOM 1801 C C . GLY A 1 241 ? 10.528 -5.085 -44.576 1.00 63.06 241 GLY A C 1
ATOM 1802 O O . GLY A 1 241 ? 10.900 -5.640 -45.596 1.00 63.06 241 GLY A O 1
ATOM 1803 N N . GLY A 1 242 ? 9.232 -4.885 -44.312 1.00 55.78 242 GLY A N 1
ATOM 1804 C CA . GLY A 1 242 ? 8.178 -5.076 -45.316 1.00 55.78 242 GLY A CA 1
ATOM 1805 C C . GLY A 1 242 ? 8.053 -3.918 -46.318 1.00 55.78 242 GLY A C 1
ATOM 1806 O O . GLY A 1 242 ? 7.290 -4.035 -47.272 1.00 55.78 242 GLY A O 1
ATOM 1807 N N . ILE A 1 243 ? 8.757 -2.801 -46.089 1.00 51.75 243 ILE A N 1
ATOM 1808 C CA . ILE A 1 243 ? 8.718 -1.575 -46.908 1.00 51.75 243 ILE A CA 1
ATOM 1809 C C . ILE A 1 243 ? 9.978 -1.432 -47.792 1.00 51.75 243 ILE A C 1
ATOM 1811 O O . ILE A 1 243 ? 9.958 -0.637 -48.731 1.00 51.75 243 ILE A O 1
ATOM 1815 N N . VAL A 1 244 ? 11.050 -2.193 -47.523 1.00 44.56 244 VAL A N 1
ATOM 1816 C CA . VAL A 1 244 ? 12.321 -2.181 -48.281 1.00 44.56 244 VAL A CA 1
ATOM 1817 C C . VAL A 1 244 ? 12.426 -3.387 -49.204 1.00 44.56 244 VAL A C 1
ATOM 1819 O O . VAL A 1 244 ? 12.119 -4.504 -48.735 1.00 44.56 244 VAL A O 1
#

Mean predicted aligned error: 9.95 Å

Secondary structure (DSSP, 8-state):
-HHHHHHHHHHHHHHHHHHHHHHHHHHHHHHHHHHHHTT--HHHHHHHHHHHT-GGGHHHHHHHHHHHHTT--HHHHHHHHHHHS--HHHHHHHHHHHHHHHHT--HHHHHHHHHHHHHHHHHHHHHHHHHHHHHHHHHHHIIIIIHHHHHHHHHHHHHHHHHHTTTTS-HHHHHHHHHHHHHHHHHHHHHHHHHHHHHHHHHHHHHHS-GGGHHHHHHHHHHHHHHHHHHHHHHHHHHHHTT-

pLDDT: mean 85.1, std 9.9, range [36.53, 94.81]

Solvent-accessible surface area (backbone atoms only — not comparable to full-atom values): 12537 Å² total; per-residue (Å²): 115,68,66,61,53,66,54,47,53,60,50,52,52,50,51,53,51,42,54,51,38,56,55,31,45,37,55,46,34,38,53,36,14,56,38,34,70,73,70,49,52,74,69,58,29,47,53,48,43,38,72,71,51,41,63,81,46,22,66,48,45,44,50,31,54,51,34,44,75,74,66,45,55,66,63,59,32,48,49,55,42,29,72,74,43,94,37,72,65,55,37,50,52,48,52,51,52,44,50,25,62,73,69,67,46,62,51,34,57,57,29,38,55,50,24,51,51,53,49,51,51,52,50,52,52,49,51,49,56,50,52,46,50,53,57,41,51,51,53,49,46,44,56,30,44,50,48,25,33,55,52,14,38,52,52,31,52,52,53,49,53,52,55,68,45,61,89,81,53,61,70,70,60,50,52,52,44,53,52,49,51,50,51,52,49,52,50,51,53,53,47,53,53,52,51,40,51,53,49,20,35,50,40,19,35,63,77,68,73,36,58,83,54,15,75,68,44,34,65,56,45,47,53,45,17,55,48,36,21,54,48,26,28,51,50,36,43,55,62,52,58,70,74,104

Sequence (244 aa):
MLADLCIGFPYFQAVKRIESVEASLVDALKQMSDTLKAGSTYESSLREIVVSGHGPLQTGFAQVVRKLEEGENFETAMKSFADSVDSTLVKRTVSLVVESVRSGAGLAEVLDDIAEDLRAMQRINRERKSSTLMQSMLLVTAAAFVAPLIFGFVSTILGVLSGAAAGSVPAEVLAQSVQATALISLLIEAYLFIEILATSVMVSLMREGRPGKSIIYLPILLFIAFGVYALSKALGKALIGGIV

Organism: NCBI:txid3101447

InterPro domains:
  IPR018076 Type II secretion system protein GspF domain [PF00482] (29-152)
  IPR042094 Type II secretion system GspF domain superfamily [G3DSA:1.20.81.30] (21-130)